Protein AF-A0A382PFR5-F1 (afdb_monomer)

Nearest PDB structures (foldseek):
  8gyr-assembly2_B  TM=7.067E-01  e=2.588E-07  Leptospira interrogans
  7quz-assembly2_DDD  TM=8.078E-01  e=3.949E-05  Paenibacillus illinoisensis
  4uic-assembly1_A  TM=7.412E-01  e=5.632E-05  Geobacillus stearothermophilus
  4uj6-assembly1_A  TM=7.176E-01  e=1.950E-04  Geobacillus stearothermophilus
  9hcj-assembly1_10  TM=6.383E-01  e=6.366E-04  Dictyostelium discoideum

Organism: NCBI:txid408172

InterPro domains:
  IPR008964 Invasin/intimin cell-adhesion fragments [SSF49373] (67-110)

Secondary structure (DSSP, 8-state):
----SSEEEEEEEEETTEEEEEEEEE------EEEE----SEEETT-EEE--EEEE-TTS-B----PEEEES-TTTEEE-TTSEEEE-SSEEEEEEEEETTEEEEEEEEEE-----HHHHHHHHHHSTTHHHHHHT-HHHHHHHHHHHHHHHHHHTS--EEEEEE-SSSSS--GGGEEEEEEE-TTHHHHHHHHHHHHHHHHHHHHHHTTTPPP--S-S---SSSS-------STT----SS---------------

pLDDT: mean 77.04, std 19.53, range [29.92, 95.25]

Structure (mmCIF, N/CA/C/O backbone):
data_AF-A0A382PFR5-F1
#
_entry.id   AF-A0A382PFR5-F1
#
loop_
_atom_site.group_PDB
_atom_site.id
_atom_site.type_symbol
_atom_site.label_atom_id
_atom_site.label_alt_id
_atom_site.label_comp_id
_atom_site.label_asym_id
_atom_site.label_entity_id
_atom_site.label_seq_id
_atom_site.pdbx_PDB_ins_code
_atom_site.Cartn_x
_atom_site.Cartn_y
_atom_site.Cartn_z
_atom_site.occupancy
_atom_site.B_iso_or_equiv
_atom_site.auth_seq_id
_atom_site.auth_comp_id
_atom_site.auth_asym_id
_atom_site.auth_atom_id
_atom_site.pdbx_PDB_model_num
ATOM 1 N N . LEU A 1 1 ? 24.588 26.105 -37.926 1.00 61.72 1 LEU A N 1
ATOM 2 C CA . LEU A 1 1 ? 25.360 24.846 -37.967 1.00 61.72 1 LEU A CA 1
ATOM 3 C C . LEU A 1 1 ? 24.353 23.729 -38.128 1.00 61.72 1 LEU A C 1
ATOM 5 O O . LEU A 1 1 ? 23.514 23.571 -37.253 1.00 61.72 1 LEU A O 1
ATOM 9 N N . GLU A 1 2 ? 24.382 23.038 -39.259 1.00 71.44 2 GLU A N 1
ATOM 10 C CA . GLU A 1 2 ? 23.525 21.883 -39.515 1.00 71.44 2 GLU A CA 1
ATOM 11 C C . GLU A 1 2 ? 24.411 20.638 -39.501 1.00 71.44 2 GLU A C 1
ATOM 13 O O . GLU A 1 2 ? 25.496 20.629 -40.084 1.00 71.44 2 GLU A O 1
ATOM 18 N N . ALA A 1 3 ? 24.004 19.629 -38.740 1.00 66.38 3 ALA A N 1
ATOM 19 C CA . ALA A 1 3 ? 24.770 18.407 -38.560 1.00 66.38 3 ALA A CA 1
ATOM 20 C C . ALA A 1 3 ? 24.421 17.418 -39.679 1.00 66.38 3 ALA A C 1
ATOM 22 O O . ALA A 1 3 ? 23.297 16.931 -39.733 1.00 66.38 3 ALA A O 1
ATOM 23 N N . LEU A 1 4 ? 25.381 17.128 -40.563 1.00 76.81 4 LEU A N 1
ATOM 24 C CA . LEU A 1 4 ? 25.175 16.241 -41.716 1.00 76.81 4 LEU A CA 1
ATOM 25 C C . LEU A 1 4 ? 25.520 14.777 -41.414 1.00 76.81 4 LEU A C 1
ATOM 27 O O . LEU A 1 4 ? 24.862 13.873 -41.920 1.00 76.81 4 LEU A O 1
ATOM 31 N N . MET A 1 5 ? 26.555 14.535 -40.605 1.00 72.00 5 MET A N 1
ATOM 32 C CA . MET A 1 5 ? 27.043 13.195 -40.265 1.00 72.00 5 MET A CA 1
ATOM 33 C C . MET A 1 5 ? 27.626 13.165 -38.847 1.00 72.00 5 MET A C 1
ATOM 35 O O . MET A 1 5 ? 28.157 14.186 -38.395 1.00 72.00 5 MET A O 1
ATOM 39 N N . PRO A 1 6 ? 27.562 12.013 -38.152 1.00 71.81 6 PRO A N 1
ATOM 40 C CA . PRO A 1 6 ? 28.212 11.850 -36.863 1.00 71.81 6 PRO A CA 1
ATOM 41 C C . PRO A 1 6 ? 29.737 11.895 -37.009 1.00 71.81 6 PRO A C 1
ATOM 43 O O . PRO A 1 6 ? 30.308 11.335 -37.945 1.00 71.81 6 PRO A O 1
ATOM 46 N N . GLY A 1 7 ? 30.407 12.572 -36.081 1.00 73.44 7 GLY A N 1
ATOM 47 C CA . GLY A 1 7 ? 31.852 12.754 -36.108 1.00 73.44 7 GLY A CA 1
ATOM 48 C C . GLY A 1 7 ? 32.335 13.894 -35.217 1.00 73.44 7 GLY A C 1
ATOM 49 O O . GLY A 1 7 ? 31.562 14.717 -34.724 1.00 73.44 7 GLY A O 1
ATOM 50 N N . ARG A 1 8 ? 33.651 13.946 -35.002 1.00 80.62 8 ARG A N 1
ATOM 51 C CA . ARG A 1 8 ? 34.309 15.079 -34.344 1.00 80.62 8 ARG A CA 1
ATOM 52 C C . ARG A 1 8 ? 34.692 16.101 -35.399 1.00 80.62 8 ARG A C 1
ATOM 54 O O . ARG A 1 8 ? 35.369 15.763 -36.364 1.00 80.62 8 ARG A O 1
ATOM 61 N N . THR A 1 9 ? 34.295 17.346 -35.194 1.00 85.75 9 THR A N 1
ATOM 62 C CA . THR A 1 9 ? 34.695 18.471 -36.035 1.00 85.75 9 THR A CA 1
ATOM 63 C C . THR A 1 9 ? 35.163 19.635 -35.170 1.00 85.75 9 THR A C 1
ATOM 65 O O . THR A 1 9 ? 34.958 19.656 -33.956 1.00 85.75 9 THR A O 1
ATOM 68 N N . GLN A 1 10 ? 35.848 20.592 -35.778 1.00 87.25 10 GLN A N 1
ATOM 69 C CA . GLN A 1 10 ? 36.306 21.802 -35.110 1.00 87.25 10 GLN A CA 1
ATOM 70 C C . GLN A 1 10 ? 35.634 23.001 -35.765 1.00 87.25 10 GLN A C 1
ATOM 72 O O . GLN A 1 10 ? 35.611 23.118 -36.988 1.00 87.25 10 GLN A O 1
ATOM 77 N N . VAL A 1 11 ? 35.088 23.894 -34.946 1.00 87.69 11 VAL A N 1
ATOM 78 C CA . VAL A 1 11 ? 34.596 25.196 -35.389 1.00 87.69 11 VAL A CA 1
ATOM 79 C C . VAL A 1 11 ? 35.661 26.216 -35.036 1.00 87.69 11 VAL A C 1
ATOM 81 O O . VAL A 1 11 ? 36.035 26.362 -33.873 1.00 87.69 11 VAL A O 1
ATOM 84 N N . ILE A 1 12 ? 36.167 26.894 -36.056 1.00 86.62 12 ILE A N 1
ATOM 85 C CA . ILE A 1 12 ? 37.208 27.905 -35.920 1.00 86.62 12 ILE A CA 1
ATOM 86 C C . ILE A 1 12 ? 36.547 29.264 -36.133 1.00 86.62 12 ILE A C 1
ATOM 88 O O . ILE A 1 12 ? 35.855 29.467 -37.129 1.00 86.62 12 ILE A O 1
ATOM 92 N N . SER A 1 13 ? 36.751 30.190 -35.202 1.00 88.06 13 SER A N 1
ATOM 93 C CA . SER A 1 13 ? 36.359 31.592 -35.353 1.00 88.06 13 SER A CA 1
ATOM 94 C C . SER A 1 13 ? 37.593 32.477 -35.252 1.00 88.06 13 SER A C 1
ATOM 96 O O . SER A 1 13 ? 38.380 32.316 -34.318 1.00 88.06 13 SER A O 1
ATOM 98 N N . GLN A 1 14 ? 37.746 33.420 -36.178 1.00 89.56 14 GLN A N 1
ATOM 99 C CA . GLN A 1 14 ? 38.872 34.349 -36.204 1.00 89.56 14 GLN A CA 1
ATOM 100 C C . GLN A 1 14 ? 38.374 35.797 -36.241 1.00 89.56 14 GLN A C 1
ATOM 102 O O . GLN A 1 14 ? 37.488 36.129 -37.026 1.00 89.56 14 GLN A O 1
ATOM 107 N N . VAL A 1 15 ? 38.962 36.653 -35.402 1.00 88.75 15 VAL A N 1
ATOM 108 C CA . VAL A 1 15 ? 38.759 38.109 -35.409 1.00 88.75 15 VAL A CA 1
ATOM 109 C C . VAL A 1 15 ? 40.128 38.778 -35.285 1.00 88.75 15 VAL A C 1
ATOM 111 O O . VAL A 1 15 ? 40.793 38.651 -34.257 1.00 88.75 15 VAL A O 1
ATOM 114 N N . GLY A 1 16 ? 40.564 39.472 -36.340 1.00 89.62 16 GLY A N 1
ATOM 115 C CA . GLY A 1 16 ? 41.933 39.993 -36.432 1.00 89.62 16 GLY A CA 1
ATOM 116 C C . GLY A 1 16 ? 42.970 38.867 -36.322 1.00 89.62 16 GLY A C 1
ATOM 117 O O . GLY A 1 16 ? 42.859 37.854 -37.017 1.00 89.62 16 GLY A O 1
ATOM 118 N N . ASP A 1 17 ? 43.925 39.023 -35.402 1.00 87.94 17 ASP A N 1
ATOM 119 C CA . ASP A 1 17 ? 44.976 38.031 -35.110 1.00 87.94 17 ASP A CA 1
ATOM 120 C C . ASP A 1 17 ? 44.560 36.972 -34.074 1.00 87.94 17 ASP A C 1
ATOM 122 O O . ASP A 1 17 ? 45.326 36.065 -33.752 1.00 87.94 17 ASP A O 1
ATOM 126 N N . SER A 1 18 ? 43.349 37.068 -33.520 1.00 76.81 18 SER A N 1
ATOM 127 C CA . SER A 1 18 ? 42.864 36.126 -32.511 1.00 76.81 18 SER A CA 1
ATOM 128 C C . SER A 1 18 ? 42.057 35.003 -33.154 1.00 76.81 18 SER A C 1
ATOM 130 O O . SER A 1 18 ? 41.045 35.249 -33.812 1.00 76.81 18 SER A O 1
ATOM 132 N N . VAL A 1 19 ? 42.492 33.761 -32.925 1.00 87.06 19 VAL A N 1
ATOM 133 C CA . VAL A 1 19 ? 41.824 32.533 -33.376 1.00 87.06 19 VAL A CA 1
ATOM 134 C C . VAL A 1 19 ? 41.310 31.769 -32.158 1.00 87.06 19 VAL A C 1
ATOM 136 O O . VAL A 1 19 ? 42.073 31.469 -31.242 1.00 87.06 19 VAL A O 1
ATOM 139 N N . ALA A 1 20 ? 40.026 31.419 -32.160 1.00 82.06 20 ALA A N 1
ATOM 140 C CA . ALA A 1 20 ? 39.423 30.515 -31.188 1.00 82.06 20 ALA A CA 1
ATOM 141 C C . ALA A 1 20 ? 38.955 29.238 -31.893 1.00 82.06 20 ALA A C 1
ATOM 143 O O . ALA A 1 20 ? 38.322 29.292 -32.948 1.00 82.06 20 ALA A O 1
ATOM 144 N N . VAL A 1 21 ? 39.276 28.087 -31.302 1.00 86.31 21 VAL A N 1
ATOM 145 C CA . VAL A 1 21 ? 38.903 26.764 -31.813 1.00 86.31 21 VAL A CA 1
ATOM 146 C C . VAL A 1 21 ? 38.012 26.082 -30.785 1.00 86.31 21 VAL A C 1
ATOM 148 O O . VAL A 1 21 ? 38.425 25.863 -29.648 1.00 86.31 21 VAL A O 1
ATOM 151 N N . ALA A 1 22 ? 36.797 25.726 -31.191 1.00 86.94 22 ALA A N 1
ATOM 152 C CA . ALA A 1 22 ? 35.866 24.940 -30.394 1.00 86.94 22 ALA A CA 1
ATOM 153 C C . ALA A 1 22 ? 35.731 23.538 -30.996 1.00 86.94 22 ALA A C 1
ATOM 155 O O . ALA A 1 22 ? 35.445 23.382 -32.183 1.00 86.94 22 ALA A O 1
ATOM 156 N N . GLN A 1 23 ? 35.926 22.502 -30.182 1.00 83.56 23 GLN A N 1
ATOM 157 C CA . GLN A 1 23 ? 35.654 21.127 -30.601 1.00 83.56 23 GLN A CA 1
ATOM 158 C C . GLN A 1 23 ? 34.150 20.853 -30.516 1.00 83.56 23 GLN A C 1
ATOM 160 O O . GLN A 1 23 ? 33.532 21.091 -29.480 1.00 83.56 23 GLN A O 1
ATOM 165 N N . VAL A 1 24 ? 33.567 20.339 -31.599 1.00 81.50 24 VAL A N 1
ATOM 166 C CA . VAL A 1 24 ? 32.151 19.971 -31.691 1.00 81.50 24 VAL A CA 1
ATOM 167 C C . VAL A 1 24 ? 32.050 18.482 -32.014 1.00 81.50 24 VAL A C 1
ATOM 169 O O . VAL A 1 24 ? 32.560 18.016 -33.032 1.00 81.50 24 VAL A O 1
ATOM 172 N N . LEU A 1 25 ? 31.391 17.725 -31.139 1.00 79.50 25 LEU A N 1
ATOM 173 C CA . LEU A 1 25 ? 31.061 16.318 -31.357 1.00 79.50 25 LEU A CA 1
ATOM 174 C C . LEU A 1 25 ? 29.616 16.219 -31.850 1.00 79.50 25 LEU A C 1
ATOM 176 O O . LEU A 1 25 ? 28.690 16.633 -31.155 1.00 79.50 25 LEU A O 1
ATOM 180 N N . VAL A 1 26 ? 29.432 15.663 -33.044 1.00 77.56 26 VAL A N 1
ATOM 181 C CA . VAL A 1 26 ? 28.120 15.309 -33.584 1.00 77.56 26 VAL A CA 1
ATOM 182 C C . VAL A 1 26 ? 27.912 13.819 -33.327 1.00 77.56 26 VAL A C 1
ATOM 184 O O . VAL A 1 26 ? 28.567 12.995 -33.960 1.00 77.56 26 VAL A O 1
ATOM 187 N N . SER A 1 27 ? 27.043 13.468 -32.381 1.00 67.56 27 SER A N 1
ATOM 188 C CA . SER A 1 27 ? 26.760 12.066 -32.038 1.00 67.56 27 SER A CA 1
ATOM 189 C C . SER A 1 27 ? 25.588 11.504 -32.837 1.00 67.56 27 SER A C 1
ATOM 191 O O . SER A 1 27 ? 24.596 12.194 -33.081 1.00 67.56 27 SER A O 1
ATOM 193 N N . ASP A 1 28 ? 25.684 10.221 -33.187 1.00 69.62 28 ASP A N 1
ATOM 194 C CA . ASP A 1 28 ? 24.555 9.453 -33.708 1.00 69.62 28 ASP A CA 1
ATOM 195 C C . ASP A 1 28 ? 23.539 9.203 -32.577 1.00 69.62 28 ASP A C 1
ATOM 197 O O . ASP A 1 28 ? 23.908 8.823 -31.464 1.00 69.62 28 ASP A O 1
ATOM 201 N N . ARG A 1 29 ? 22.247 9.433 -32.831 1.00 68.56 29 ARG A N 1
ATOM 202 C CA . ARG A 1 29 ? 21.174 9.233 -31.836 1.00 68.56 29 ARG A CA 1
ATOM 203 C C . ARG A 1 29 ? 20.617 7.806 -31.837 1.00 68.56 29 ARG A C 1
ATOM 205 O O . ARG A 1 29 ? 19.530 7.572 -31.311 1.00 68.56 29 ARG A O 1
ATOM 212 N N . THR A 1 30 ? 21.327 6.844 -32.418 1.00 81.31 30 THR A N 1
ATOM 213 C CA . THR A 1 30 ? 20.947 5.433 -32.330 1.00 81.31 30 THR A CA 1
ATOM 214 C C . THR A 1 30 ? 21.250 4.865 -30.939 1.00 81.31 30 THR A C 1
ATOM 216 O O . THR A 1 30 ? 22.275 5.159 -30.324 1.00 81.31 30 THR A O 1
ATOM 219 N N . VAL A 1 31 ? 20.331 4.049 -30.414 1.00 83.94 31 VAL A N 1
ATOM 220 C CA . VAL A 1 31 ? 20.525 3.357 -29.131 1.00 83.94 31 VAL A CA 1
ATOM 221 C C . VAL A 1 31 ? 21.404 2.132 -29.373 1.00 83.94 31 VAL A C 1
ATOM 223 O O . VAL A 1 31 ? 21.056 1.273 -30.182 1.00 83.94 31 VAL A O 1
ATOM 226 N N . ARG A 1 32 ? 22.533 2.037 -28.666 1.00 88.06 32 ARG A N 1
ATOM 227 C CA . ARG A 1 32 ? 23.501 0.936 -28.797 1.00 88.06 32 ARG A CA 1
ATOM 228 C C . ARG A 1 32 ? 23.439 -0.034 -27.626 1.00 88.06 32 ARG A C 1
ATOM 230 O O . ARG A 1 32 ? 23.606 -1.235 -27.822 1.00 88.06 32 ARG 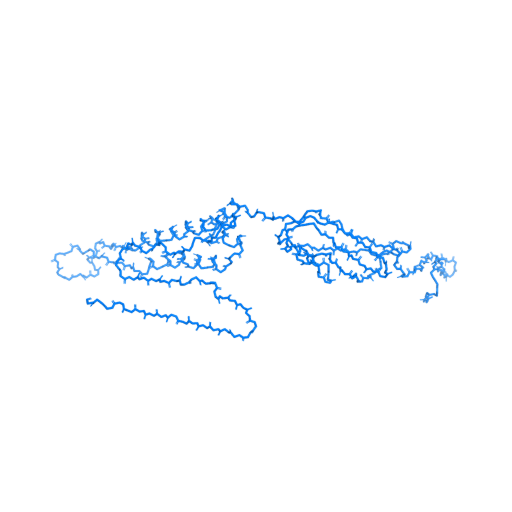A O 1
ATOM 237 N N . SER A 1 33 ? 23.225 0.478 -26.420 1.00 87.94 33 SER A N 1
ATOM 238 C CA . SER A 1 33 ? 23.123 -0.335 -25.212 1.00 87.94 33 SER A CA 1
ATOM 239 C C . SER A 1 33 ? 22.010 0.168 -24.303 1.00 87.94 33 SER A C 1
ATOM 241 O O . SER A 1 33 ? 21.573 1.317 -24.379 1.00 87.94 33 SER A O 1
ATOM 243 N N . MET A 1 34 ? 21.522 -0.734 -23.458 1.00 90.56 34 MET A N 1
ATOM 244 C CA . MET A 1 34 ? 20.449 -0.475 -22.515 1.00 90.56 34 MET A CA 1
ATOM 245 C C . MET A 1 34 ? 20.858 -1.023 -21.155 1.00 90.56 34 MET A C 1
ATOM 247 O O . MET A 1 34 ? 21.294 -2.167 -21.041 1.00 90.56 34 MET A O 1
ATOM 251 N N . LEU A 1 35 ? 20.712 -0.194 -20.133 1.00 90.75 35 LEU A N 1
ATOM 252 C CA . LEU A 1 35 ? 20.962 -0.532 -18.742 1.00 90.75 35 LEU A CA 1
ATOM 253 C C . LEU A 1 35 ? 19.667 -0.362 -17.958 1.00 90.75 35 LEU A C 1
ATOM 255 O O . LEU A 1 35 ? 18.842 0.494 -18.275 1.00 90.75 35 LEU A O 1
ATOM 259 N N . MET A 1 36 ? 19.498 -1.163 -16.915 1.00 91.44 36 MET A N 1
ATOM 260 C CA . MET A 1 36 ? 18.385 -1.040 -15.982 1.00 91.44 36 MET A CA 1
ATOM 261 C C . MET A 1 36 ? 18.915 -0.630 -14.611 1.00 91.44 36 MET A C 1
ATOM 263 O O . MET A 1 36 ? 20.020 -1.011 -14.227 1.00 91.44 36 MET A O 1
ATOM 267 N N . SER A 1 37 ? 18.140 0.174 -13.887 1.00 89.75 37 SER A N 1
ATOM 268 C CA . SER A 1 37 ? 18.447 0.573 -12.516 1.00 89.75 37 SER A CA 1
ATOM 269 C C . SER A 1 37 ? 18.628 -0.646 -11.615 1.00 89.75 37 SER A C 1
ATOM 271 O O . SER A 1 37 ? 17.955 -1.657 -11.809 1.00 89.75 37 SER A O 1
ATOM 273 N N . ALA A 1 38 ? 19.481 -0.529 -10.595 1.00 87.31 38 ALA A N 1
ATOM 274 C CA . ALA A 1 38 ? 19.614 -1.562 -9.575 1.00 87.31 38 ALA A CA 1
ATOM 275 C C . ALA A 1 38 ? 18.263 -1.789 -8.877 1.00 87.31 38 ALA A C 1
ATOM 277 O O . ALA A 1 38 ? 17.666 -0.853 -8.342 1.00 87.31 38 ALA A O 1
ATOM 278 N N . LEU A 1 39 ? 17.786 -3.029 -8.917 1.00 91.19 39 LEU A N 1
ATOM 279 C CA . LEU A 1 39 ? 16.526 -3.475 -8.331 1.00 91.19 39 LEU A CA 1
ATOM 280 C C . LEU A 1 39 ? 16.835 -4.549 -7.280 1.00 91.19 39 LEU A C 1
ATOM 282 O O . LEU A 1 39 ? 17.821 -5.272 -7.431 1.00 91.19 39 LEU A O 1
ATOM 286 N N . PRO A 1 40 ? 16.032 -4.669 -6.211 1.00 90.38 40 PRO A N 1
ATOM 287 C CA . PRO A 1 40 ? 16.192 -5.757 -5.259 1.00 90.38 40 PRO A CA 1
ATOM 288 C C . PRO A 1 40 ? 15.815 -7.095 -5.906 1.00 90.38 40 PRO A C 1
ATOM 290 O O . PRO A 1 40 ? 14.895 -7.169 -6.718 1.00 90.38 40 PRO A O 1
ATOM 293 N N . ASP A 1 41 ? 16.474 -8.175 -5.497 1.00 91.56 41 ASP A N 1
ATOM 294 C CA . ASP A 1 41 ? 16.144 -9.521 -5.987 1.00 91.56 41 ASP A CA 1
ATOM 295 C C . ASP A 1 41 ? 14.865 -10.075 -5.353 1.00 91.56 41 ASP A C 1
ATOM 297 O O . ASP A 1 41 ? 14.200 -10.946 -5.913 1.00 91.56 41 ASP A O 1
ATOM 301 N N . THR A 1 42 ? 14.505 -9.573 -4.169 1.00 88.81 42 THR A N 1
ATOM 302 C CA . THR A 1 42 ? 13.359 -10.049 -3.395 1.00 88.81 42 THR A CA 1
ATOM 303 C C . THR A 1 42 ? 12.345 -8.943 -3.176 1.00 88.81 42 THR A C 1
ATOM 305 O O . THR A 1 42 ? 12.701 -7.871 -2.686 1.00 88.81 42 THR A O 1
ATOM 308 N N . LEU A 1 43 ? 11.081 -9.247 -3.453 1.00 89.38 43 LEU A N 1
ATOM 309 C CA . LEU A 1 43 ? 9.943 -8.373 -3.178 1.00 89.38 43 LEU A CA 1
ATOM 310 C C . LEU A 1 43 ? 8.934 -9.087 -2.293 1.00 89.38 43 LEU A C 1
ATOM 312 O O . LEU A 1 43 ? 8.895 -10.318 -2.237 1.00 89.38 43 LEU A O 1
ATOM 316 N N . ARG A 1 44 ? 8.105 -8.323 -1.592 1.00 88.19 44 ARG A N 1
ATOM 317 C CA . ARG A 1 44 ? 6.955 -8.848 -0.864 1.00 88.19 44 ARG A CA 1
ATOM 318 C C . ARG A 1 44 ? 5.685 -8.518 -1.622 1.00 88.19 44 ARG A C 1
ATOM 320 O O . ARG A 1 44 ? 5.582 -7.479 -2.259 1.00 88.19 44 ARG A O 1
ATOM 327 N N . VAL A 1 45 ? 4.701 -9.407 -1.536 1.00 85.88 45 VAL A N 1
ATOM 328 C CA . VAL A 1 45 ? 3.360 -9.123 -2.067 1.00 85.88 45 VAL A CA 1
ATOM 329 C C . VAL A 1 45 ? 2.832 -7.812 -1.469 1.00 85.88 45 VAL A C 1
ATOM 331 O O . VAL A 1 45 ? 2.810 -7.660 -0.245 1.00 85.88 45 VAL A O 1
ATOM 334 N N . GLY A 1 46 ? 2.399 -6.901 -2.338 1.00 80.94 46 GLY A N 1
ATOM 335 C CA . GLY A 1 46 ? 1.957 -5.546 -2.017 1.00 80.94 46 GLY A CA 1
ATOM 336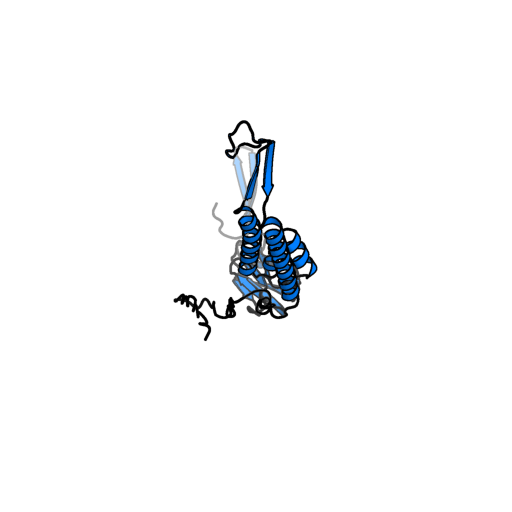 C C . GLY A 1 46 ? 3.045 -4.473 -2.107 1.00 80.94 46 GLY A C 1
ATOM 337 O O . GLY A 1 46 ? 2.718 -3.301 -1.954 1.00 80.94 46 GLY A O 1
ATOM 338 N N . ASP A 1 47 ? 4.310 -4.836 -2.345 1.00 85.50 47 ASP A N 1
ATOM 339 C CA . ASP A 1 47 ? 5.361 -3.849 -2.599 1.00 85.50 47 ASP A CA 1
ATOM 340 C C . ASP A 1 47 ? 5.165 -3.204 -3.982 1.00 85.50 47 ASP A C 1
ATOM 342 O O . ASP A 1 47 ? 4.892 -3.890 -4.975 1.00 85.50 47 ASP A O 1
ATOM 346 N N . GLU A 1 48 ? 5.376 -1.888 -4.041 1.00 88.50 48 GLU A N 1
ATOM 347 C CA . GLU A 1 48 ? 5.431 -1.106 -5.276 1.00 88.50 48 GLU A CA 1
ATOM 348 C C . GLU A 1 48 ? 6.820 -0.483 -5.442 1.00 88.50 48 GLU A C 1
ATOM 350 O O . GLU A 1 48 ? 7.326 0.188 -4.538 1.00 88.50 48 GLU A O 1
ATOM 355 N N . ILE A 1 49 ? 7.447 -0.697 -6.600 1.00 92.44 49 ILE A N 1
ATOM 356 C CA . ILE A 1 49 ? 8.762 -0.133 -6.929 1.00 92.44 49 ILE A CA 1
ATOM 357 C C . ILE A 1 49 ? 8.784 0.404 -8.360 1.00 92.44 49 ILE A C 1
ATOM 359 O O . ILE A 1 49 ? 8.121 -0.126 -9.244 1.00 92.44 49 ILE A O 1
ATOM 363 N N . ALA A 1 50 ? 9.606 1.417 -8.625 1.00 92.12 50 ALA A N 1
ATOM 364 C CA . ALA A 1 50 ? 9.795 1.942 -9.974 1.00 92.12 50 ALA A CA 1
ATOM 365 C C . ALA A 1 50 ? 11.113 1.438 -10.572 1.00 92.12 50 ALA A C 1
ATOM 367 O O . ALA A 1 50 ? 12.188 1.723 -10.039 1.00 92.12 50 ALA A O 1
ATOM 368 N N . ALA A 1 51 ? 11.041 0.746 -11.706 1.00 92.38 51 ALA A N 1
ATOM 369 C CA . ALA A 1 51 ? 12.208 0.429 -12.515 1.00 92.38 51 ALA A CA 1
ATOM 370 C C . ALA A 1 51 ? 12.472 1.535 -13.536 1.00 92.38 51 ALA A C 1
ATOM 372 O O . ALA A 1 51 ? 11.557 2.088 -14.148 1.00 92.38 51 ALA A O 1
ATOM 373 N N . ARG A 1 52 ? 13.752 1.856 -13.732 1.00 91.56 52 ARG A N 1
ATOM 374 C CA . ARG A 1 52 ? 14.202 2.837 -14.720 1.00 91.56 52 ARG A CA 1
ATOM 375 C C . ARG A 1 52 ? 15.195 2.196 -15.667 1.00 91.56 52 ARG A C 1
ATOM 377 O O . ARG A 1 52 ? 15.972 1.331 -15.273 1.00 91.56 52 ARG A O 1
ATOM 384 N N . THR A 1 53 ? 15.189 2.653 -16.909 1.00 91.69 53 THR A N 1
ATOM 385 C CA . THR A 1 53 ? 16.123 2.200 -17.937 1.00 91.69 53 THR A CA 1
ATOM 386 C C . THR A 1 53 ? 16.886 3.393 -18.482 1.00 91.69 53 THR A C 1
ATOM 388 O O . THR A 1 53 ? 16.294 4.452 -18.673 1.00 91.69 53 THR A O 1
ATOM 391 N N . ILE A 1 54 ? 18.178 3.213 -18.730 1.00 89.94 54 ILE A N 1
ATOM 392 C CA . ILE A 1 54 ? 19.053 4.205 -19.355 1.00 89.94 54 ILE A CA 1
ATOM 393 C C . ILE A 1 54 ? 19.514 3.617 -20.682 1.00 89.94 54 ILE A C 1
ATOM 395 O O . ILE A 1 54 ? 19.968 2.471 -20.732 1.00 89.94 54 ILE A O 1
ATOM 399 N N . THR A 1 55 ? 19.380 4.383 -21.755 1.00 90.69 55 THR A N 1
ATOM 400 C CA . THR A 1 55 ? 19.715 3.958 -23.115 1.00 90.69 55 THR A CA 1
ATOM 401 C C . THR A 1 55 ? 20.864 4.801 -23.627 1.00 90.69 55 THR A C 1
ATOM 403 O O . THR A 1 55 ? 20.767 6.019 -23.669 1.00 90.69 55 THR A O 1
ATOM 406 N N . LEU A 1 56 ? 21.970 4.161 -23.999 1.00 89.12 56 LEU A N 1
ATOM 407 C CA . LEU A 1 56 ? 23.208 4.855 -24.344 1.00 89.12 56 LEU A CA 1
ATOM 408 C C . LEU A 1 56 ? 23.482 4.770 -25.849 1.00 89.12 56 LEU A C 1
ATOM 410 O O . LEU A 1 56 ? 23.299 3.718 -26.475 1.00 89.12 56 LEU A O 1
ATOM 414 N N . SER A 1 57 ? 23.943 5.883 -26.418 1.00 85.44 57 SER A N 1
ATOM 415 C CA . SER A 1 57 ? 24.506 5.959 -27.772 1.00 85.44 57 SER A CA 1
ATOM 416 C C . SER A 1 57 ? 25.920 5.356 -27.822 1.00 85.44 57 SER A C 1
ATOM 418 O O . SER A 1 57 ? 26.511 5.014 -26.796 1.00 85.44 57 SER A O 1
ATOM 420 N N . HIS A 1 58 ? 26.485 5.247 -29.027 1.00 81.56 58 HIS A N 1
ATOM 421 C CA . HIS A 1 58 ? 27.884 4.895 -29.273 1.00 81.56 58 HIS A CA 1
ATOM 422 C C . HIS A 1 58 ? 28.868 5.708 -28.414 1.00 81.56 58 HIS A C 1
ATOM 424 O O . HIS A 1 58 ? 29.836 5.156 -27.897 1.00 81.56 58 HIS A O 1
ATOM 430 N N . ASP A 1 59 ? 28.588 6.996 -28.206 1.00 80.19 59 ASP A N 1
ATOM 431 C CA . ASP A 1 59 ? 29.465 7.895 -27.447 1.00 80.19 59 ASP A CA 1
ATOM 432 C C . ASP A 1 59 ? 29.159 7.906 -25.937 1.00 80.19 59 ASP A C 1
ATOM 434 O O . ASP A 1 59 ? 29.668 8.748 -25.200 1.00 80.19 59 ASP A O 1
ATOM 438 N N . GLY A 1 60 ? 28.304 6.989 -25.465 1.00 81.00 60 GLY A N 1
ATOM 439 C CA . GLY A 1 60 ? 27.917 6.883 -24.056 1.00 81.00 60 GLY A CA 1
ATOM 440 C C . GLY A 1 60 ? 26.958 7.978 -23.580 1.00 81.00 60 GLY A C 1
ATOM 441 O O . GLY A 1 60 ? 26.750 8.125 -22.379 1.00 81.00 60 GLY A O 1
ATOM 442 N N . LEU A 1 61 ? 26.376 8.748 -24.503 1.00 84.31 61 LEU A N 1
ATOM 443 C CA . LEU A 1 61 ? 25.365 9.758 -24.191 1.00 84.31 61 LEU A CA 1
ATOM 444 C C . LEU A 1 61 ? 23.995 9.111 -23.981 1.00 84.31 61 LEU A C 1
ATOM 446 O O . LEU A 1 61 ? 23.632 8.191 -24.716 1.00 84.31 61 LEU A O 1
ATOM 450 N N . ASP A 1 62 ? 23.233 9.629 -23.017 1.00 85.31 62 ASP A N 1
ATOM 451 C CA . ASP A 1 62 ? 21.852 9.208 -22.779 1.00 85.31 62 ASP A CA 1
ATOM 452 C C . ASP A 1 62 ? 20.955 9.629 -23.951 1.00 85.31 62 ASP A C 1
ATOM 454 O O . ASP A 1 62 ? 20.915 10.795 -24.359 1.00 85.31 62 ASP A O 1
ATOM 458 N N . VAL A 1 63 ? 20.249 8.655 -24.510 1.00 87.69 63 VAL A N 1
ATOM 459 C CA . VAL A 1 63 ? 19.296 8.826 -25.600 1.00 87.69 63 VAL A CA 1
ATOM 460 C C . VAL A 1 63 ? 17.916 8.539 -25.024 1.00 87.69 63 VAL A C 1
ATOM 462 O O . VAL A 1 63 ? 17.632 7.379 -24.735 1.00 87.69 63 VAL A O 1
ATOM 465 N N . PRO A 1 64 ? 17.029 9.537 -24.873 1.00 85.31 64 PRO A N 1
ATOM 466 C CA . PRO A 1 64 ? 15.715 9.312 -24.290 1.00 85.31 64 PRO A CA 1
ATOM 467 C C . PRO A 1 64 ? 14.896 8.370 -25.176 1.00 85.31 64 PRO A C 1
ATOM 469 O O . PRO A 1 64 ? 14.631 8.663 -26.343 1.00 85.31 64 PRO A O 1
ATOM 472 N N . ALA A 1 65 ? 14.479 7.245 -24.605 1.00 86.25 65 ALA A N 1
ATOM 473 C CA . ALA A 1 65 ? 13.637 6.258 -25.262 1.00 86.25 65 ALA A CA 1
ATOM 474 C C . ALA A 1 65 ? 12.600 5.706 -24.279 1.00 86.25 65 ALA A C 1
ATOM 476 O O . ALA A 1 65 ? 12.849 5.617 -23.077 1.00 86.25 65 ALA A O 1
ATOM 477 N N . VAL A 1 66 ? 11.427 5.333 -24.795 1.00 89.06 66 VAL A N 1
ATOM 478 C CA . VAL A 1 66 ? 10.359 4.733 -23.987 1.00 89.06 66 VAL A CA 1
ATOM 479 C C . VAL A 1 66 ? 10.461 3.209 -24.099 1.00 89.06 66 VAL A C 1
ATOM 481 O O . VAL A 1 66 ? 10.236 2.678 -25.189 1.00 89.06 66 VAL A O 1
ATOM 484 N N . PRO A 1 67 ? 10.810 2.492 -23.017 1.00 91.81 67 PRO A N 1
ATOM 485 C CA . PRO A 1 67 ? 10.863 1.037 -23.032 1.00 91.81 67 PRO A CA 1
ATOM 486 C C . PRO A 1 67 ? 9.471 0.413 -23.098 1.00 91.81 67 PRO A C 1
ATOM 488 O O . PRO A 1 67 ? 8.536 0.844 -22.422 1.00 91.81 67 PRO A O 1
ATOM 491 N N . LEU A 1 68 ? 9.360 -0.673 -23.859 1.00 94.19 68 LEU A N 1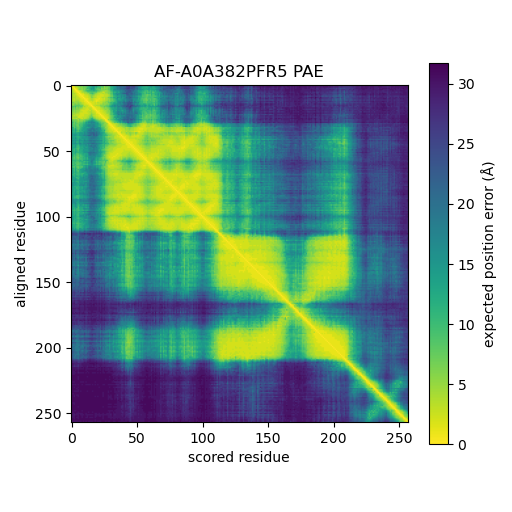
ATOM 492 C CA . LEU A 1 68 ? 8.224 -1.578 -23.783 1.00 94.19 68 LEU A CA 1
ATOM 493 C C . LEU A 1 68 ? 8.475 -2.601 -22.672 1.00 94.19 68 LEU A C 1
ATOM 495 O O . LEU A 1 68 ? 9.422 -3.388 -22.749 1.00 94.19 68 LEU A O 1
ATOM 499 N N . TRP A 1 69 ? 7.627 -2.582 -21.647 1.00 94.25 69 TRP A N 1
ATOM 500 C CA . TRP A 1 69 ? 7.712 -3.491 -20.508 1.00 94.25 69 TRP A CA 1
ATOM 501 C C . TRP A 1 69 ? 6.856 -4.738 -20.708 1.00 94.25 69 TRP A C 1
ATOM 503 O O . TRP A 1 69 ? 5.738 -4.677 -21.215 1.00 94.25 69 TRP A O 1
ATOM 513 N N . SER A 1 70 ? 7.370 -5.870 -20.242 1.00 93.88 70 SER A N 1
ATOM 514 C CA . SER A 1 70 ? 6.648 -7.137 -20.174 1.00 93.88 70 SER A CA 1
ATOM 515 C C . SER A 1 70 ? 7.016 -7.890 -18.897 1.00 93.88 70 SER A C 1
ATOM 517 O O . SER A 1 70 ? 8.127 -7.753 -18.380 1.00 93.88 70 SER A O 1
ATOM 519 N N . SER A 1 71 ? 6.074 -8.679 -18.382 1.00 94.88 71 SER A N 1
ATOM 520 C CA . SER A 1 71 ? 6.280 -9.601 -17.262 1.00 94.88 71 SER A CA 1
ATOM 521 C C . SER A 1 71 ? 5.989 -11.017 -17.734 1.00 94.88 71 SER A C 1
ATOM 523 O O . SER A 1 71 ? 5.053 -11.233 -18.503 1.00 94.88 71 SER A O 1
ATOM 525 N N . THR A 1 72 ? 6.785 -11.975 -17.263 1.00 95.25 72 THR A N 1
ATOM 526 C CA . THR A 1 72 ? 6.591 -13.399 -17.580 1.00 95.25 72 THR A CA 1
ATOM 527 C C . THR A 1 72 ? 5.309 -13.936 -16.938 1.00 95.25 72 THR A C 1
ATOM 529 O O . THR A 1 72 ? 4.635 -14.777 -17.522 1.00 95.25 72 THR A O 1
ATOM 532 N N . ASP A 1 73 ? 4.948 -13.417 -15.759 1.00 92.81 73 ASP A N 1
ATOM 533 C CA . ASP A 1 73 ? 3.726 -13.782 -15.042 1.00 92.81 73 ASP A CA 1
ATOM 534 C C . ASP A 1 73 ? 3.109 -12.556 -14.349 1.00 92.81 73 ASP A C 1
ATOM 536 O O . ASP A 1 73 ? 3.624 -12.051 -13.347 1.00 92.81 73 ASP A O 1
ATOM 540 N N . SER A 1 74 ? 1.978 -12.096 -14.893 1.00 90.06 74 SER A N 1
ATOM 541 C CA . SER A 1 74 ? 1.215 -10.940 -14.396 1.00 90.06 74 SER A CA 1
ATOM 542 C C . SER A 1 74 ? 0.325 -11.233 -13.178 1.00 90.06 74 SER A C 1
ATOM 544 O O . SER A 1 74 ? -0.248 -10.304 -12.599 1.00 90.06 74 SER A O 1
ATOM 546 N N . LEU A 1 75 ? 0.188 -12.503 -12.783 1.00 88.19 75 LEU A N 1
ATOM 547 C CA . LEU A 1 75 ? -0.464 -12.896 -11.531 1.00 88.19 75 LEU A CA 1
ATOM 548 C C . LEU A 1 75 ? 0.503 -12.790 -10.346 1.00 88.19 75 LEU A C 1
ATOM 550 O O . LEU A 1 75 ? 0.064 -12.555 -9.224 1.00 88.19 75 LEU A O 1
ATOM 554 N N . ILE A 1 76 ? 1.809 -12.917 -10.599 1.00 89.62 76 ILE A N 1
ATOM 555 C CA . ILE A 1 76 ? 2.866 -12.761 -9.592 1.00 89.62 76 ILE A CA 1
ATOM 556 C C . ILE A 1 76 ? 3.321 -11.301 -9.516 1.00 89.62 76 ILE A C 1
ATOM 558 O O . ILE A 1 76 ? 3.419 -10.743 -8.424 1.00 89.62 76 ILE A O 1
ATOM 562 N N . LEU A 1 77 ? 3.585 -10.657 -10.656 1.00 91.88 77 LEU A N 1
ATOM 563 C CA . LEU A 1 77 ? 4.150 -9.308 -10.684 1.00 91.88 77 LEU A CA 1
ATOM 564 C C . LEU A 1 77 ? 3.710 -8.550 -11.935 1.00 91.88 77 LEU A C 1
ATOM 566 O O . LEU A 1 77 ? 3.905 -9.003 -13.068 1.00 91.88 77 LEU A O 1
ATOM 570 N N . ARG A 1 78 ? 3.121 -7.375 -11.727 1.00 91.94 78 ARG A N 1
ATOM 571 C CA . ARG A 1 78 ? 2.624 -6.498 -12.788 1.00 91.94 78 ARG A CA 1
ATOM 572 C C . ARG A 1 78 ? 3.593 -5.359 -13.008 1.00 91.94 78 ARG A C 1
ATOM 574 O O . ARG A 1 78 ? 4.190 -4.862 -12.065 1.00 91.94 78 ARG A O 1
ATOM 581 N N . VAL A 1 79 ? 3.729 -4.943 -14.259 1.00 94.88 79 VAL A N 1
ATOM 582 C CA . VAL A 1 79 ? 4.529 -3.781 -14.636 1.00 94.88 79 VAL A CA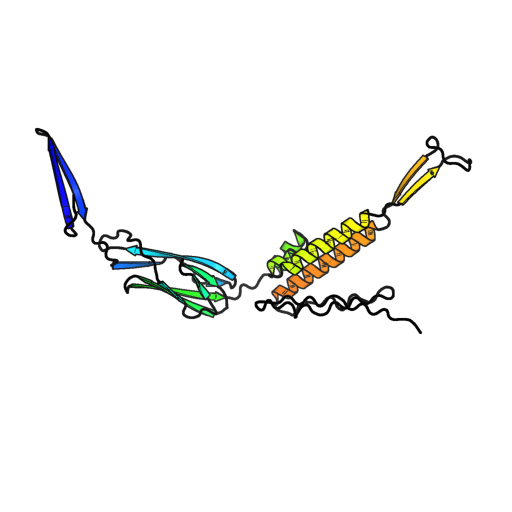 1
ATOM 583 C C . VAL A 1 79 ? 3.687 -2.872 -15.519 1.00 94.88 79 VAL A C 1
ATOM 585 O O . VAL A 1 79 ? 3.066 -3.319 -16.484 1.00 94.88 79 VAL A O 1
ATOM 588 N N . ALA A 1 80 ? 3.620 -1.601 -15.149 1.00 93.25 80 ALA A N 1
ATOM 589 C CA . ALA A 1 80 ? 2.942 -0.559 -15.895 1.00 93.25 80 ALA A CA 1
ATOM 590 C C . ALA A 1 80 ? 3.871 0.031 -16.977 1.00 93.25 80 ALA A C 1
ATOM 592 O O . ALA A 1 80 ? 5.095 -0.058 -16.861 1.00 93.25 80 ALA A O 1
ATOM 593 N N . PRO A 1 81 ? 3.327 0.695 -18.016 1.00 90.00 81 PRO A N 1
ATOM 594 C CA . PRO A 1 81 ? 4.133 1.270 -19.100 1.00 90.00 81 PRO A CA 1
ATOM 595 C C . PRO A 1 81 ? 5.163 2.313 -18.645 1.00 90.00 81 PRO A C 1
ATOM 597 O O . PRO A 1 81 ? 6.172 2.520 -19.309 1.00 90.00 81 PRO A O 1
ATOM 600 N N . ASN A 1 82 ? 4.925 2.963 -17.504 1.00 89.31 82 ASN A N 1
ATOM 601 C CA . ASN A 1 82 ? 5.842 3.928 -16.896 1.00 89.31 82 ASN A CA 1
ATOM 602 C C . ASN A 1 82 ? 6.982 3.274 -16.088 1.00 89.31 82 ASN A C 1
ATOM 604 O O . ASN A 1 82 ? 7.771 3.995 -15.483 1.00 89.31 82 ASN A O 1
ATOM 608 N N . GLY A 1 83 ? 7.056 1.939 -16.044 1.00 88.56 83 GLY A N 1
ATOM 609 C CA . GLY A 1 83 ? 8.039 1.196 -15.256 1.00 88.56 83 GLY A CA 1
ATOM 610 C C . GLY A 1 83 ? 7.666 1.009 -13.783 1.00 88.56 83 GLY A C 1
ATOM 611 O O . GLY A 1 83 ? 8.504 0.537 -13.018 1.00 88.56 83 GLY A O 1
ATOM 612 N N . ASN A 1 84 ? 6.439 1.353 -13.361 1.00 92.88 84 ASN A N 1
ATOM 613 C CA . ASN A 1 84 ? 5.970 1.022 -12.013 1.00 92.88 84 ASN A CA 1
ATOM 614 C C . ASN A 1 84 ? 5.640 -0.469 -11.919 1.00 92.88 84 ASN A C 1
ATOM 616 O O . ASN A 1 84 ? 4.913 -0.998 -12.760 1.00 92.88 84 ASN A O 1
ATOM 620 N N . ILE A 1 85 ? 6.169 -1.135 -10.905 1.00 94.12 85 ILE A N 1
ATOM 621 C CA . ILE A 1 85 ? 6.054 -2.571 -10.684 1.00 94.12 85 ILE A CA 1
ATOM 622 C C . ILE A 1 85 ? 5.270 -2.803 -9.400 1.00 94.12 85 ILE A C 1
ATOM 624 O O . ILE A 1 85 ? 5.604 -2.230 -8.368 1.00 94.12 85 ILE A O 1
ATOM 628 N N . GLU A 1 86 ? 4.282 -3.688 -9.464 1.00 90.69 86 GLU A N 1
ATOM 629 C CA . GLU A 1 86 ? 3.448 -4.095 -8.336 1.00 90.69 86 GLU A CA 1
ATOM 630 C C . GLU A 1 86 ? 3.572 -5.610 -8.127 1.00 90.69 86 GLU A C 1
ATOM 632 O O . GLU A 1 86 ? 3.326 -6.408 -9.041 1.00 90.69 86 GLU A O 1
ATOM 637 N N . ALA A 1 87 ? 3.959 -6.019 -6.921 1.00 90.44 87 ALA A N 1
ATOM 638 C CA . ALA A 1 87 ? 4.026 -7.424 -6.536 1.00 90.44 87 ALA A CA 1
ATOM 639 C C . ALA A 1 87 ? 2.636 -7.936 -6.115 1.00 90.44 87 ALA A C 1
ATOM 641 O O . ALA A 1 87 ? 2.140 -7.605 -5.040 1.00 90.44 87 ALA A O 1
ATOM 642 N N . VAL A 1 88 ? 2.012 -8.780 -6.938 1.00 86.19 88 VAL A N 1
ATOM 643 C CA . VAL A 1 88 ? 0.614 -9.224 -6.766 1.00 86.19 88 VAL A CA 1
ATOM 644 C C . VAL A 1 88 ? 0.506 -10.602 -6.109 1.00 86.19 88 VAL A C 1
ATOM 646 O O . VAL A 1 88 ? -0.410 -10.850 -5.325 1.00 86.19 88 VAL A O 1
ATOM 649 N N . GLY A 1 89 ? 1.442 -11.504 -6.394 1.00 81.00 89 GLY A N 1
ATOM 650 C CA . GLY A 1 89 ? 1.388 -12.901 -5.970 1.00 81.00 89 GLY A CA 1
ATOM 651 C C . GLY A 1 89 ? 2.766 -13.448 -5.632 1.00 81.00 89 GLY A C 1
ATOM 652 O O . GLY A 1 89 ? 3.785 -12.893 -6.023 1.00 81.00 89 GLY A O 1
ATOM 653 N N . THR A 1 90 ? 2.812 -14.537 -4.870 1.00 86.44 90 THR A N 1
ATOM 654 C CA . THR A 1 90 ? 4.079 -15.175 -4.496 1.00 86.44 90 THR A CA 1
ATOM 655 C C . THR A 1 90 ? 4.627 -16.030 -5.629 1.00 86.44 90 THR A C 1
ATOM 657 O O . THR A 1 90 ? 3.872 -16.774 -6.250 1.00 86.44 90 THR A O 1
ATOM 660 N N . GLY A 1 91 ? 5.940 -16.012 -5.827 1.00 88.88 91 GLY A N 1
ATOM 661 C CA . GLY A 1 91 ? 6.631 -16.845 -6.801 1.00 88.88 91 GLY A CA 1
ATOM 662 C C . GLY A 1 91 ? 7.800 -16.113 -7.442 1.00 88.88 91 GLY A C 1
ATOM 663 O O . GLY A 1 91 ? 8.106 -14.968 -7.119 1.00 88.88 91 GLY A O 1
ATOM 664 N N . THR A 1 92 ? 8.485 -16.790 -8.352 1.00 94.00 92 THR A N 1
ATOM 665 C CA . THR A 1 92 ? 9.609 -16.212 -9.088 1.00 94.00 92 THR A CA 1
ATOM 666 C C . THR A 1 92 ? 9.151 -15.818 -10.482 1.00 94.00 92 THR A C 1
ATOM 668 O O . THR A 1 92 ? 8.558 -16.624 -11.191 1.00 94.00 92 THR A O 1
ATOM 671 N N . THR A 1 93 ? 9.427 -14.582 -10.882 1.00 95.00 93 THR A N 1
ATOM 672 C CA . THR A 1 93 ? 9.044 -14.056 -12.197 1.00 95.00 93 THR A CA 1
ATOM 673 C C . THR A 1 93 ? 10.110 -13.102 -12.716 1.00 95.00 9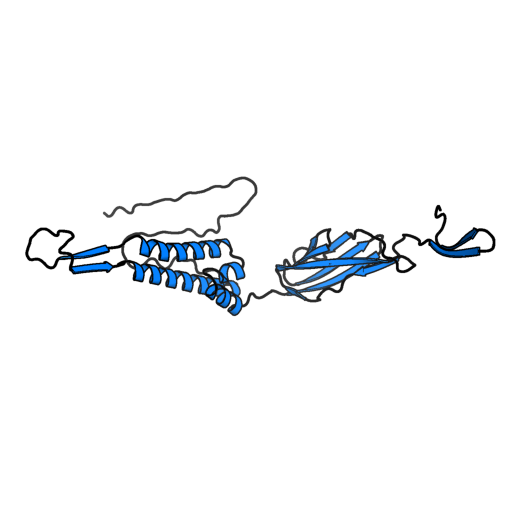3 THR A C 1
ATOM 675 O O . THR A 1 93 ? 10.999 -12.673 -11.981 1.00 95.00 93 THR A O 1
ATOM 678 N N . ARG A 1 94 ? 10.062 -12.799 -14.009 1.00 94.94 94 ARG A N 1
ATOM 679 C CA . ARG A 1 94 ? 11.028 -11.935 -14.686 1.00 94.94 94 ARG A CA 1
ATOM 680 C C . ARG A 1 94 ? 10.301 -10.829 -15.421 1.00 94.94 94 ARG A C 1
ATOM 682 O O . ARG A 1 94 ? 9.342 -11.103 -16.148 1.00 94.94 94 ARG A O 1
ATOM 689 N N . ILE A 1 95 ? 10.817 -9.613 -15.276 1.00 95.12 95 ILE A N 1
ATOM 690 C CA . ILE A 1 95 ? 10.431 -8.482 -16.116 1.00 95.12 95 ILE A CA 1
ATOM 691 C C . ILE A 1 95 ? 11.463 -8.278 -17.213 1.00 95.12 95 ILE A C 1
ATOM 693 O O . ILE A 1 95 ? 12.655 -8.521 -17.006 1.00 95.12 95 ILE A O 1
ATOM 697 N N . THR A 1 96 ? 10.998 -7.812 -18.365 1.00 94.62 96 THR A N 1
ATOM 698 C CA . THR A 1 96 ? 11.850 -7.449 -19.496 1.00 94.62 96 THR A CA 1
ATOM 699 C C . THR A 1 96 ? 11.414 -6.100 -20.046 1.00 94.62 96 THR A C 1
ATOM 701 O O . THR A 1 96 ? 10.241 -5.908 -20.373 1.00 94.62 96 THR A O 1
ATOM 704 N N . ALA A 1 97 ? 12.363 -5.176 -20.140 1.00 94.62 97 ALA A N 1
ATOM 705 C CA . ALA A 1 97 ? 12.226 -3.896 -20.814 1.00 94.62 97 ALA A CA 1
ATOM 706 C C . ALA A 1 97 ? 12.907 -3.973 -22.178 1.00 94.62 97 ALA A C 1
ATOM 708 O O . ALA A 1 97 ? 14.030 -4.468 -22.267 1.00 94.62 97 ALA A O 1
ATOM 709 N N . THR A 1 98 ? 12.253 -3.466 -23.221 1.00 93.50 98 THR A N 1
ATOM 710 C CA . THR A 1 98 ? 12.753 -3.566 -24.599 1.00 93.50 98 THR A CA 1
ATOM 711 C C . THR A 1 98 ? 12.712 -2.211 -25.297 1.00 93.50 98 THR A C 1
ATOM 713 O O . THR A 1 98 ? 11.678 -1.546 -25.275 1.00 93.50 98 THR A O 1
ATOM 716 N N . VAL A 1 99 ? 13.808 -1.806 -25.942 1.00 92.25 99 VAL A N 1
ATOM 717 C CA . VAL A 1 99 ? 13.920 -0.571 -26.739 1.00 92.25 99 VAL A CA 1
ATOM 718 C C . VAL A 1 99 ? 14.663 -0.880 -28.034 1.00 92.25 99 VAL A C 1
ATOM 720 O O . VAL A 1 99 ? 15.803 -1.328 -27.987 1.00 92.25 99 VAL A O 1
ATOM 723 N N . ASN A 1 100 ? 14.052 -0.617 -29.195 1.00 86.31 100 ASN A N 1
ATOM 724 C CA . ASN A 1 100 ? 14.692 -0.762 -30.516 1.00 86.31 100 ASN A CA 1
ATOM 725 C C . ASN A 1 100 ? 15.430 -2.108 -30.719 1.00 86.31 100 ASN A C 1
ATOM 727 O O . ASN A 1 100 ? 16.500 -2.154 -31.320 1.00 86.31 100 ASN A O 1
ATOM 731 N N . GLY A 1 101 ? 14.874 -3.204 -30.188 1.00 85.25 101 GLY A N 1
ATOM 732 C CA . GLY A 1 101 ? 15.454 -4.553 -30.269 1.00 85.25 101 GLY A CA 1
ATOM 733 C C . GLY A 1 101 ? 16.478 -4.902 -29.181 1.00 85.25 101 GLY A C 1
ATOM 734 O O . GLY A 1 101 ? 16.860 -6.063 -29.069 1.00 85.25 101 GLY A O 1
ATOM 735 N N . LEU A 1 102 ? 16.889 -3.945 -28.347 1.00 90.94 102 LEU A N 1
ATOM 736 C CA . LEU A 1 102 ? 17.696 -4.190 -27.150 1.00 90.94 102 LEU A CA 1
ATOM 737 C C . LEU A 1 102 ? 16.788 -4.522 -25.970 1.00 90.94 102 LEU A C 1
ATOM 739 O O . LEU A 1 102 ? 15.738 -3.903 -25.809 1.00 90.94 102 LEU A O 1
ATOM 743 N N . SER A 1 103 ? 17.203 -5.468 -25.130 1.00 91.88 103 SER A N 1
ATOM 744 C CA . SER A 1 103 ? 16.434 -5.912 -23.966 1.00 91.88 103 SER A CA 1
ATOM 745 C C . SER A 1 103 ? 17.264 -5.891 -22.688 1.00 91.88 103 SER A C 1
ATOM 747 O O . SER A 1 103 ? 18.392 -6.382 -22.679 1.00 91.88 103 SER A O 1
ATOM 749 N N . ALA A 1 104 ? 16.670 -5.419 -21.595 1.00 93.06 104 ALA A N 1
ATOM 750 C CA . ALA A 1 104 ? 17.187 -5.571 -20.239 1.00 93.06 104 ALA A CA 1
ATOM 751 C C . ALA A 1 104 ? 16.166 -6.342 -19.394 1.00 93.06 104 ALA A C 1
ATOM 753 O O . ALA A 1 104 ? 14.969 -6.065 -19.460 1.00 93.06 104 ALA A O 1
ATOM 754 N N . SER A 1 105 ? 16.622 -7.309 -18.598 1.00 93.31 105 SER A N 1
ATOM 755 C CA . SER A 1 105 ? 15.735 -8.145 -17.783 1.00 93.31 105 SER A CA 1
ATOM 756 C C . SER A 1 105 ? 16.240 -8.301 -1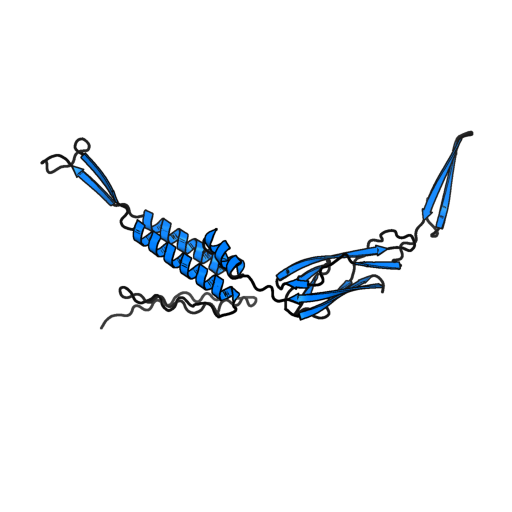6.357 1.00 93.31 105 SER A C 1
ATOM 758 O O . SER A 1 105 ? 17.446 -8.419 -16.155 1.00 93.31 105 SER A O 1
ATOM 760 N N . HIS A 1 106 ? 15.319 -8.371 -15.396 1.00 95.00 106 HIS A N 1
ATOM 761 C CA . HIS A 1 106 ? 15.615 -8.661 -13.988 1.00 95.00 106 HIS A CA 1
ATOM 762 C C . HIS A 1 106 ? 14.667 -9.729 -13.477 1.00 95.00 106 HIS A C 1
ATOM 764 O O . HIS A 1 106 ? 13.483 -9.749 -13.831 1.00 95.00 106 HIS A O 1
ATOM 770 N N . GLN A 1 107 ? 15.196 -10.626 -12.657 1.00 94.94 107 GLN A N 1
ATOM 771 C CA . GLN A 1 107 ? 14.425 -11.690 -12.039 1.00 94.94 107 GLN A CA 1
ATOM 772 C C . GLN A 1 107 ? 14.109 -11.315 -10.597 1.00 94.94 107 GLN A C 1
ATOM 774 O O . GLN A 1 107 ? 14.996 -10.951 -9.836 1.00 94.94 107 GLN A O 1
ATOM 779 N N . PHE A 1 108 ? 12.841 -11.449 -10.231 1.00 93.69 108 PHE A N 1
ATOM 780 C CA . PHE A 1 108 ? 12.350 -11.196 -8.889 1.00 93.69 108 PHE A CA 1
ATOM 781 C C . PHE A 1 108 ? 11.899 -12.492 -8.241 1.00 93.69 108 PHE A C 1
ATOM 783 O O . PHE A 1 108 ? 11.243 -13.328 -8.868 1.00 93.69 108 PHE A O 1
ATOM 790 N N . ASN A 1 109 ? 12.189 -12.616 -6.953 1.00 93.00 109 ASN A N 1
ATOM 791 C CA . ASN A 1 109 ? 11.565 -13.584 -6.075 1.00 93.00 109 ASN A CA 1
ATOM 792 C C . ASN A 1 109 ? 10.550 -12.866 -5.179 1.00 93.00 109 ASN A C 1
ATOM 794 O O . ASN A 1 109 ? 10.920 -12.161 -4.237 1.00 93.00 109 ASN A O 1
ATOM 798 N N . VAL A 1 110 ? 9.266 -13.025 -5.491 1.00 90.94 110 VAL A N 1
ATOM 799 C CA . VAL A 1 110 ? 8.176 -12.440 -4.718 1.00 90.94 110 VAL A CA 1
ATOM 800 C C . VAL A 1 110 ? 7.791 -13.400 -3.604 1.00 90.94 110 VAL A C 1
ATOM 802 O O . VAL A 1 110 ? 7.243 -14.481 -3.825 1.00 90.94 110 VAL A O 1
ATOM 805 N N . MET A 1 111 ? 8.073 -12.998 -2.376 1.00 86.31 111 MET A N 1
ATOM 806 C CA . MET A 1 111 ? 7.742 -13.761 -1.185 1.00 86.31 111 MET A CA 1
ATOM 807 C C . MET A 1 111 ? 6.433 -13.260 -0.587 1.00 86.31 111 MET A C 1
ATOM 809 O O . MET A 1 111 ? 6.048 -12.098 -0.734 1.00 86.31 111 MET A O 1
ATOM 813 N N . SER A 1 112 ? 5.750 -14.121 0.166 1.00 75.62 112 SER A N 1
ATOM 814 C CA . SER A 1 112 ? 4.650 -13.653 1.002 1.00 75.62 112 SER A CA 1
ATOM 815 C C . SER A 1 112 ? 5.223 -12.679 2.030 1.00 75.62 112 SER A C 1
ATOM 817 O O . SER A 1 112 ? 5.995 -13.086 2.904 1.00 75.62 112 SER A O 1
ATOM 819 N N . GLY A 1 113 ? 4.833 -11.409 1.961 1.00 67.31 113 GLY A N 1
ATOM 820 C CA . GLY A 1 113 ? 5.016 -10.499 3.079 1.00 67.31 113 GLY A CA 1
ATOM 821 C C . GLY A 1 113 ? 4.117 -10.975 4.211 1.00 67.31 113 GLY A C 1
ATOM 822 O O . GLY A 1 113 ? 2.959 -10.575 4.282 1.00 67.31 113 GLY A O 1
ATOM 823 N N . ARG A 1 114 ? 4.597 -11.875 5.082 1.00 65.31 114 ARG A N 1
ATOM 824 C CA . ARG A 1 114 ? 3.844 -12.209 6.295 1.00 65.31 114 ARG A CA 1
ATOM 825 C C . ARG A 1 114 ? 3.756 -10.938 7.126 1.00 65.31 114 ARG A C 1
ATOM 827 O O . ARG A 1 114 ? 4.729 -10.529 7.756 1.00 65.31 114 ARG A O 1
ATOM 834 N N . LYS A 1 115 ? 2.585 -10.307 7.103 1.00 75.19 115 LYS A N 1
ATOM 835 C CA . LYS A 1 115 ? 2.233 -9.221 8.013 1.00 75.19 115 LYS A CA 1
ATOM 836 C C . LYS A 1 115 ? 2.474 -9.733 9.432 1.00 75.19 115 LYS A C 1
ATOM 838 O O . LYS A 1 115 ? 1.986 -10.800 9.793 1.00 75.19 115 LYS A O 1
ATOM 843 N N . SER A 1 116 ? 3.314 -9.046 10.204 1.00 82.00 116 SER A N 1
ATOM 844 C CA . SER A 1 116 ? 3.725 -9.541 11.521 1.00 82.00 116 SER A CA 1
ATOM 845 C C . SER A 1 116 ? 2.593 -9.365 12.525 1.00 82.00 116 SER A C 1
ATOM 847 O O . SER A 1 116 ? 2.014 -8.283 12.619 1.00 82.00 116 SER A O 1
ATOM 849 N N . TRP A 1 117 ? 2.334 -10.393 13.336 1.00 79.69 117 TRP A N 1
ATOM 850 C CA . TRP A 1 117 ? 1.415 -10.295 14.473 1.00 79.69 117 TRP A CA 1
ATOM 851 C C . TRP A 1 117 ? 1.788 -9.153 15.432 1.00 79.69 117 TRP A C 1
ATOM 853 O O . TRP A 1 117 ? 0.909 -8.456 15.926 1.00 79.69 117 TRP A O 1
ATOM 863 N N . GLY A 1 118 ? 3.090 -8.905 15.626 1.00 81.50 118 GLY A N 1
ATOM 864 C CA . GLY A 1 118 ? 3.592 -7.812 16.455 1.00 81.50 118 GLY A CA 1
ATOM 865 C C . GLY A 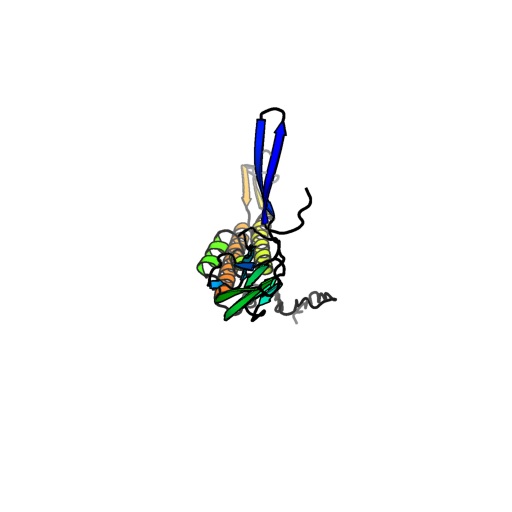1 118 ? 3.332 -6.446 15.826 1.00 81.50 118 GLY A C 1
ATOM 866 O O . GLY A 1 118 ? 2.989 -5.511 16.537 1.00 81.50 118 GLY A O 1
ATOM 867 N N . GLY A 1 119 ? 3.412 -6.346 14.495 1.00 84.06 119 GLY A N 1
ATOM 868 C CA . GLY A 1 119 ? 3.064 -5.124 13.765 1.00 84.06 119 GLY A CA 1
ATOM 869 C C . GLY A 1 119 ? 1.572 -4.802 13.863 1.00 84.06 119 GLY A C 1
ATOM 870 O O . GLY A 1 119 ? 1.207 -3.673 14.177 1.00 84.06 119 GLY A O 1
ATOM 871 N N . ALA A 1 120 ? 0.715 -5.812 13.683 1.00 86.00 120 ALA A N 1
ATOM 872 C CA . ALA A 1 120 ? -0.731 -5.663 13.838 1.00 86.00 120 ALA A CA 1
ATOM 873 C C . ALA A 1 120 ? -1.114 -5.251 15.271 1.00 86.00 120 ALA A C 1
ATOM 875 O O . ALA A 1 120 ? -1.912 -4.336 15.459 1.00 86.00 120 ALA A O 1
ATOM 876 N N . PHE A 1 121 ? -0.516 -5.896 16.275 1.00 88.31 121 PHE A N 1
ATOM 877 C CA . PHE A 1 121 ? -0.751 -5.593 17.685 1.00 88.31 121 PHE A CA 1
ATOM 878 C C . PHE A 1 121 ? -0.288 -4.181 18.062 1.00 88.31 121 PHE A C 1
ATOM 880 O O . PHE A 1 121 ? -1.063 -3.413 18.627 1.00 88.31 121 PHE A O 1
AT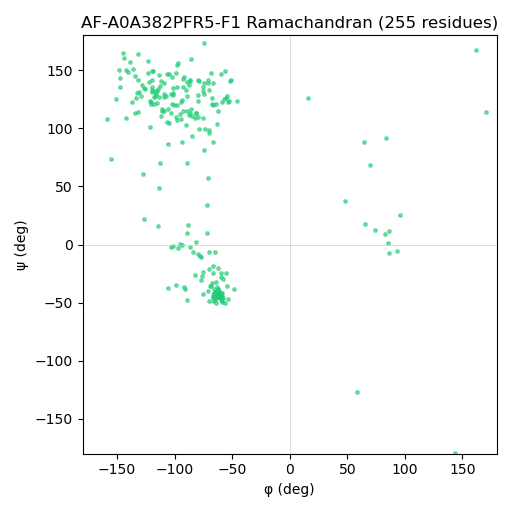OM 887 N N . ALA A 1 122 ? 0.951 -3.821 17.710 1.00 89.12 122 ALA A N 1
ATOM 888 C CA . ALA A 1 122 ? 1.513 -2.512 18.023 1.00 89.12 122 ALA A CA 1
ATOM 889 C C . ALA A 1 122 ? 0.669 -1.381 17.423 1.00 89.12 122 ALA A C 1
ATOM 891 O O . ALA A 1 122 ? 0.393 -0.395 18.101 1.00 89.12 122 ALA A O 1
ATOM 892 N N . LEU A 1 123 ? 0.197 -1.542 16.182 1.00 89.31 123 LEU A N 1
ATOM 893 C CA . LEU A 1 123 ? -0.602 -0.510 15.530 1.00 89.31 123 LEU A CA 1
ATOM 894 C C . LEU A 1 123 ? -1.980 -0.335 16.186 1.00 89.31 123 LEU A C 1
ATOM 896 O O . LEU A 1 123 ? -2.451 0.791 16.317 1.00 89.31 123 LEU A O 1
ATOM 900 N N . SER A 1 124 ? -2.593 -1.422 16.662 1.00 89.69 124 SER A N 1
ATOM 901 C CA . SER A 1 124 ? -3.852 -1.358 17.415 1.00 89.69 124 SER A CA 1
ATOM 902 C C . SER A 1 124 ? -3.728 -0.672 18.780 1.00 89.69 124 SER A C 1
ATOM 904 O O . SER A 1 124 ? -4.727 -0.166 19.283 1.00 89.69 124 SER A O 1
ATOM 906 N N . LEU A 1 125 ? -2.535 -0.645 19.385 1.00 90.50 125 LEU A N 1
ATOM 907 C CA . LEU A 1 125 ? -2.295 0.103 20.625 1.00 90.50 125 LEU A CA 1
ATOM 908 C C . LEU A 1 125 ? -2.160 1.611 20.387 1.00 90.50 125 LEU A C 1
ATOM 910 O O . LEU A 1 125 ? -2.498 2.395 21.268 1.00 90.50 125 LEU A O 1
ATOM 914 N N . ILE A 1 126 ? -1.663 2.017 19.215 1.00 90.31 126 ILE A N 1
ATOM 915 C CA . ILE A 1 126 ? -1.482 3.434 18.869 1.00 90.31 126 ILE A CA 1
ATOM 916 C C . ILE A 1 126 ? -2.830 4.073 18.535 1.00 90.31 126 ILE A C 1
ATOM 918 O O . ILE A 1 126 ? -3.105 5.191 18.966 1.00 90.31 126 ILE A O 1
ATOM 922 N N . PHE A 1 127 ? -3.678 3.375 17.775 1.00 89.81 127 PHE A N 1
ATOM 923 C CA . PHE A 1 127 ? -5.017 3.860 17.463 1.00 89.81 127 PHE A CA 1
ATOM 924 C C . PHE A 1 127 ? -6.037 2.719 17.313 1.00 89.81 127 PHE A C 1
ATOM 926 O O . PHE A 1 127 ? -5.707 1.665 16.755 1.00 89.81 127 PHE A O 1
ATOM 933 N N . PRO A 1 128 ? -7.295 2.925 17.763 1.00 91.06 128 PRO A N 1
ATOM 934 C CA . PRO A 1 128 ? -8.372 1.951 17.604 1.00 91.06 128 PRO A CA 1
ATOM 935 C C . PRO A 1 128 ? -8.524 1.511 16.144 1.00 91.06 128 PRO A C 1
ATOM 937 O O . PRO A 1 128 ? -8.714 2.339 15.254 1.00 91.06 128 PRO A O 1
ATOM 940 N N . GLY A 1 129 ? -8.430 0.204 15.895 1.00 88.38 129 GLY A N 1
ATOM 941 C CA . GLY A 1 129 ? -8.531 -0.360 14.547 1.00 88.38 129 GLY A CA 1
ATOM 942 C C . GLY A 1 129 ? -7.234 -0.383 13.738 1.00 88.38 129 GLY A C 1
ATOM 943 O O . GLY A 1 129 ? -7.251 -0.875 12.611 1.00 88.38 129 GLY A O 1
ATOM 944 N N . GLY A 1 130 ? -6.101 0.077 14.281 1.00 88.81 130 GLY A N 1
ATOM 945 C CA . GLY A 1 130 ? -4.825 0.122 13.561 1.00 88.81 130 GLY A CA 1
ATOM 946 C C . GLY A 1 130 ? -4.400 -1.209 12.953 1.00 88.81 130 GLY A C 1
ATOM 947 O O . GLY A 1 130 ? -4.114 -1.277 11.757 1.00 88.81 130 GLY A O 1
ATOM 948 N N . GLY A 1 131 ? -4.474 -2.305 13.707 1.00 88.50 131 GLY A N 1
ATOM 949 C CA . GLY A 1 131 ? -4.165 -3.634 13.181 1.00 88.50 131 GLY A CA 1
ATOM 950 C C . GLY A 1 131 ? -5.017 -4.042 11.970 1.00 88.50 131 GLY A C 1
ATOM 951 O O . GLY A 1 131 ? -4.525 -4.746 11.093 1.00 88.50 131 GLY A O 1
ATOM 952 N N . GLN A 1 132 ? -6.259 -3.565 11.852 1.00 87.19 132 GLN A N 1
ATOM 953 C CA . GLN A 1 132 ? -7.122 -3.866 10.703 1.00 87.19 132 GLN A CA 1
ATOM 954 C C . GLN A 1 132 ? -6.646 -3.159 9.433 1.00 87.19 132 GLN A C 1
ATOM 956 O O . GLN A 1 132 ? -6.600 -3.775 8.366 1.00 87.19 132 GLN A O 1
ATOM 961 N N . PHE A 1 133 ? -6.206 -1.903 9.543 1.00 83.50 133 PHE A N 1
ATOM 962 C CA . PHE A 1 133 ? -5.557 -1.200 8.434 1.00 83.50 133 PHE A CA 1
ATOM 963 C C . PHE A 1 133 ? -4.260 -1.895 8.023 1.00 83.50 133 PHE A C 1
ATOM 965 O O . PHE A 1 133 ? -4.034 -2.111 6.835 1.00 83.50 133 PHE A O 1
ATOM 972 N N . TYR A 1 134 ? -3.462 -2.340 9.000 1.00 84.56 134 TYR A N 1
ATOM 973 C CA . TYR A 1 134 ? -2.234 -3.090 8.739 1.00 84.56 134 TYR A CA 1
ATOM 974 C C . TYR A 1 134 ? -2.506 -4.364 7.930 1.00 84.56 134 TYR A C 1
ATOM 976 O O . TYR A 1 134 ? -1.841 -4.639 6.929 1.00 84.56 134 TYR A O 1
ATOM 984 N N . VAL A 1 135 ? -3.535 -5.131 8.305 1.00 85.06 135 VAL A N 1
ATOM 985 C CA . VAL A 1 135 ? -3.888 -6.386 7.625 1.00 85.06 135 VAL A CA 1
ATOM 986 C C . VAL A 1 135 ? -4.638 -6.167 6.304 1.00 85.06 135 VAL A C 1
ATOM 988 O O . VAL A 1 135 ? -4.658 -7.073 5.476 1.00 85.06 135 VAL A O 1
ATOM 991 N N . GLY A 1 136 ? -5.068 -4.941 5.993 1.00 82.44 136 GLY A N 1
ATOM 992 C CA . GLY A 1 136 ? -5.692 -4.587 4.711 1.00 82.44 136 GLY A CA 1
ATOM 993 C C . GLY A 1 136 ? -7.222 -4.617 4.735 1.00 82.44 136 GLY A C 1
ATOM 994 O O . GLY A 1 136 ? -7.848 -4.786 3.696 1.00 82.44 136 GLY A O 1
ATOM 995 N N . HIS A 1 137 ? -7.830 -4.439 5.909 1.00 82.62 137 HIS A N 1
ATOM 996 C CA . HIS A 1 137 ? -9.279 -4.356 6.105 1.00 82.62 137 HIS A CA 1
ATOM 997 C C . HIS A 1 137 ? -9.688 -2.937 6.552 1.00 82.62 137 HIS A C 1
ATOM 999 O O . HIS A 1 137 ? -10.087 -2.739 7.704 1.00 82.62 137 HIS A O 1
ATOM 1005 N N . PRO A 1 138 ? -9.614 -1.922 5.669 1.00 83.88 138 PRO A N 1
ATOM 1006 C CA . PRO A 1 138 ? -9.827 -0.526 6.057 1.00 83.88 138 PRO A CA 1
ATOM 1007 C C . PRO A 1 138 ? -11.249 -0.259 6.568 1.00 83.88 138 PRO A C 1
ATOM 1009 O O . PRO A 1 138 ? -11.422 0.474 7.535 1.00 83.88 138 PRO A O 1
ATOM 1012 N N . VAL A 1 139 ? -12.270 -0.903 5.989 1.00 84.62 139 VAL A N 1
ATOM 1013 C CA . VAL A 1 139 ? -13.672 -0.742 6.424 1.00 84.62 139 VAL A CA 1
ATOM 1014 C C . VAL A 1 139 ? -13.872 -1.242 7.858 1.00 84.62 139 VAL A C 1
ATOM 1016 O O . VAL A 1 139 ? -14.525 -0.572 8.656 1.00 84.62 139 VAL A O 1
ATOM 1019 N N . ARG A 1 140 ? -13.260 -2.382 8.215 1.00 85.75 140 ARG A N 1
ATOM 1020 C CA . ARG A 1 140 ? -13.282 -2.903 9.592 1.00 85.75 140 ARG A CA 1
ATOM 1021 C C . ARG A 1 140 ? -12.560 -1.958 10.547 1.00 85.75 140 ARG A C 1
ATOM 1023 O O . ARG A 1 140 ? -13.093 -1.665 11.611 1.00 85.75 140 ARG A O 1
ATOM 1030 N N . GLY A 1 141 ? -11.402 -1.433 10.140 1.00 84.62 141 GLY A N 1
ATOM 1031 C CA . GLY A 1 141 ? -10.657 -0.433 10.907 1.00 84.62 141 GLY A CA 1
ATOM 1032 C C . GLY A 1 141 ? -11.489 0.816 11.215 1.00 84.62 141 GLY A C 1
ATOM 1033 O O . GLY A 1 141 ? -11.631 1.193 12.378 1.00 84.62 141 GLY A O 1
ATOM 1034 N N . VAL A 1 142 ? -12.130 1.405 10.200 1.00 88.12 142 VAL A N 1
ATOM 1035 C CA . VAL A 1 142 ? -13.018 2.569 10.377 1.00 88.12 142 VAL A CA 1
ATOM 1036 C C . VAL A 1 142 ? -14.186 2.245 11.308 1.00 88.12 142 VAL A C 1
ATOM 1038 O O . VAL A 1 142 ? -14.478 3.020 12.217 1.00 88.12 142 VAL A O 1
ATOM 1041 N N . PHE A 1 143 ? -14.827 1.086 11.135 1.00 90.38 143 PHE A N 1
ATOM 1042 C CA . PHE A 1 143 ? -15.930 0.677 12.003 1.00 90.38 143 PHE A CA 1
ATOM 1043 C C . PHE A 1 143 ? -15.489 0.541 13.464 1.00 90.38 143 PHE A C 1
ATOM 1045 O O . PHE A 1 143 ? -16.165 1.048 14.354 1.00 90.38 143 PHE A O 1
ATOM 1052 N N . THR A 1 144 ? -14.331 -0.076 13.727 1.00 91.12 144 THR A N 1
ATOM 1053 C CA . THR A 1 144 ? -13.802 -0.192 15.096 1.00 91.12 144 THR A CA 1
ATOM 1054 C C . THR A 1 144 ? -13.505 1.170 15.717 1.00 91.12 144 THR A C 1
ATOM 1056 O O . THR A 1 144 ? -13.819 1.387 16.885 1.00 91.12 144 THR A O 1
ATOM 1059 N N . MET A 1 145 ? -12.980 2.114 14.934 1.00 92.25 145 MET A N 1
ATOM 1060 C CA . MET A 1 145 ? -12.725 3.475 15.397 1.00 92.25 145 MET A CA 1
ATOM 1061 C C . MET A 1 145 ? -14.028 4.199 15.769 1.00 92.25 145 MET A C 1
ATOM 1063 O O . MET A 1 145 ? -14.118 4.788 16.846 1.00 92.25 145 MET A O 1
ATOM 1067 N N . LEU A 1 146 ? -15.058 4.099 14.921 1.00 92.75 146 LEU A N 1
ATOM 1068 C CA . LEU A 1 146 ? -16.379 4.678 15.183 1.00 92.75 146 LEU A CA 1
ATOM 1069 C C . LEU A 1 146 ? -17.074 4.025 16.380 1.00 92.75 146 LEU A C 1
ATOM 1071 O O . LEU A 1 146 ? -17.665 4.729 17.192 1.00 92.75 146 LEU A O 1
ATOM 1075 N N . ALA A 1 147 ? -16.990 2.702 16.517 1.00 91.44 147 ALA A N 1
ATOM 1076 C CA . ALA A 1 147 ? -17.620 1.972 17.611 1.00 91.44 147 ALA A CA 1
ATOM 1077 C C . ALA A 1 147 ? -16.996 2.331 18.969 1.00 91.44 147 ALA A C 1
ATOM 1079 O O . ALA A 1 147 ? -17.719 2.606 19.926 1.00 91.44 147 ALA A O 1
ATOM 1080 N N . VAL A 1 148 ? -15.662 2.405 19.046 1.00 91.69 148 VAL A N 1
ATOM 1081 C CA . VAL A 1 148 ? -14.951 2.831 20.264 1.00 91.69 148 VAL A CA 1
ATOM 1082 C C . VAL A 1 148 ? -15.267 4.290 20.593 1.00 91.69 148 VAL A C 1
ATOM 1084 O O . VAL A 1 148 ? -15.626 4.596 21.729 1.00 91.69 148 VAL A O 1
ATOM 1087 N N . GLY A 1 149 ? -15.194 5.187 19.604 1.00 89.06 149 GLY A N 1
ATOM 1088 C CA . GLY A 1 149 ? -15.533 6.599 19.795 1.00 89.06 149 GLY A CA 1
ATOM 1089 C C . GLY A 1 149 ? -16.985 6.800 20.237 1.00 89.06 149 GLY A C 1
ATOM 1090 O O . GLY A 1 149 ? -17.249 7.554 21.172 1.00 89.06 149 GLY A O 1
ATOM 1091 N N . GLY A 1 150 ? -17.920 6.075 19.622 1.00 90.31 150 GLY A N 1
ATOM 1092 C CA . GLY A 1 150 ? -19.343 6.103 19.952 1.00 90.31 150 GLY A CA 1
ATOM 1093 C C . GLY A 1 150 ? -19.644 5.582 21.357 1.00 90.31 150 GLY A C 1
ATOM 1094 O O . GLY A 1 150 ? -20.428 6.201 22.074 1.00 90.31 150 GLY A O 1
ATOM 1095 N N . ALA A 1 151 ? -18.997 4.496 21.792 1.00 89.94 151 ALA A N 1
ATOM 1096 C CA . ALA A 1 151 ? -19.165 3.943 23.139 1.00 89.94 151 ALA A CA 1
ATOM 1097 C C . ALA A 1 151 ? -18.718 4.929 24.230 1.00 89.94 151 ALA A C 1
ATOM 1099 O O . ALA A 1 151 ? -19.414 5.123 25.227 1.00 89.94 151 ALA A O 1
ATOM 1100 N N . VAL A 1 152 ? -17.588 5.608 24.019 1.00 90.25 152 VAL A N 1
ATOM 1101 C CA . VAL A 1 152 ? -17.105 6.622 24.965 1.00 90.25 152 VAL A CA 1
ATOM 1102 C C . VAL A 1 152 ? -17.999 7.861 24.932 1.00 90.25 152 VAL A C 1
ATOM 1104 O O . VAL A 1 152 ? -18.450 8.312 25.981 1.00 90.25 152 VAL A O 1
ATOM 1107 N N . ALA A 1 153 ? -18.317 8.392 23.750 1.00 90.88 153 ALA A N 1
ATOM 1108 C CA . ALA A 1 153 ? -19.118 9.610 23.629 1.00 90.88 153 ALA A CA 1
ATOM 1109 C C . ALA A 1 153 ? -20.541 9.441 24.188 1.00 90.88 153 ALA A C 1
ATOM 1111 O O . ALA A 1 153 ? -21.024 10.311 24.909 1.00 90.88 153 ALA A O 1
ATOM 1112 N N . SER A 1 154 ? -21.195 8.309 23.910 1.00 85.94 154 SER A N 1
ATOM 1113 C CA . SER A 1 154 ? -22.554 8.033 24.396 1.00 85.94 154 SER A CA 1
ATOM 1114 C C . SER A 1 154 ? -22.637 7.943 25.919 1.00 85.94 154 SER A C 1
ATOM 1116 O O . SER A 1 154 ? -23.629 8.377 26.500 1.00 85.94 154 SER A O 1
ATOM 1118 N N . SER A 1 155 ? -21.577 7.473 26.582 1.00 86.06 155 SER A N 1
ATOM 1119 C CA . SER A 1 155 ? -21.533 7.392 28.046 1.00 86.06 155 SER A CA 1
ATOM 1120 C C . SER A 1 155 ? -21.527 8.744 28.758 1.00 86.06 155 SER A C 1
ATOM 1122 O O . SER A 1 155 ? -21.865 8.821 29.937 1.00 86.06 155 SER A O 1
ATOM 1124 N N . LEU A 1 156 ? -21.188 9.813 28.034 1.00 86.75 156 LEU A N 1
ATOM 1125 C CA . LEU A 1 156 ? -21.130 11.176 28.556 1.00 86.75 156 LEU A CA 1
ATOM 1126 C C . LEU A 1 156 ? -22.407 11.981 28.267 1.00 86.75 156 LEU A C 1
ATOM 1128 O O . LEU A 1 156 ? -22.510 13.127 28.699 1.00 86.75 156 LEU A O 1
ATOM 1132 N N . LEU A 1 157 ? -23.378 11.411 27.540 1.00 87.31 157 LEU A N 1
ATOM 1133 C CA . LEU A 1 157 ? -24.610 12.117 27.164 1.00 87.31 157 LEU A CA 1
ATOM 1134 C C . LEU A 1 157 ? -25.608 12.251 28.321 1.00 87.31 157 LEU A C 1
ATOM 1136 O O . LEU A 1 157 ? -26.404 13.188 28.321 1.00 87.31 157 LEU A O 1
ATOM 1140 N N . ILE A 1 158 ? -25.588 11.333 29.292 1.00 83.88 158 ILE A N 1
ATOM 1141 C CA . ILE A 1 158 ? -26.519 11.336 30.425 1.00 83.88 158 ILE A CA 1
ATOM 1142 C C . ILE A 1 158 ? -25.757 11.713 31.690 1.00 83.88 158 ILE A C 1
ATOM 1144 O O . ILE A 1 158 ? -24.886 10.975 32.152 1.00 83.88 158 ILE A O 1
ATOM 1148 N N . LYS A 1 159 ? -26.121 12.864 32.252 1.00 86.50 159 LYS A N 1
ATOM 1149 C CA . LYS A 1 159 ? -25.583 13.393 33.501 1.00 86.50 159 LYS A CA 1
ATOM 1150 C C . LYS A 1 159 ? -26.711 13.512 34.508 1.00 86.50 159 LYS A C 1
ATOM 1152 O O . LYS A 1 159 ? -27.712 14.163 34.210 1.00 86.50 159 LYS A O 1
ATOM 1157 N N . ASP A 1 160 ? -26.525 12.924 35.681 1.00 83.75 160 ASP A N 1
ATOM 1158 C CA . ASP A 1 160 ? -27.447 13.122 36.791 1.00 83.75 160 ASP A CA 1
ATOM 1159 C C . ASP A 1 160 ? -26.890 14.195 37.737 1.00 83.75 160 ASP A C 1
ATOM 1161 O O . ASP A 1 160 ? -25.688 14.238 38.027 1.00 83.75 160 ASP A O 1
ATOM 1165 N N . ILE A 1 161 ? -27.755 15.116 38.163 1.00 81.06 161 ILE A N 1
ATOM 1166 C CA . ILE A 1 161 ? -27.390 16.237 39.034 1.00 81.06 161 ILE A CA 1
ATOM 1167 C C . ILE A 1 161 ? -28.246 16.137 40.286 1.00 81.06 161 ILE A C 1
ATOM 1169 O O . ILE A 1 161 ? -29.396 16.577 40.310 1.00 81.06 161 ILE A O 1
ATOM 1173 N N . THR A 1 162 ? -27.655 15.625 41.358 1.00 78.19 162 THR A N 1
ATOM 1174 C CA . THR A 1 162 ? -28.304 15.590 42.665 1.00 78.19 162 THR A CA 1
ATOM 1175 C C . THR A 1 162 ? -27.910 16.831 43.464 1.00 78.19 162 THR A C 1
ATOM 1177 O O . THR A 1 162 ? -26.734 17.165 43.644 1.00 78.19 162 THR A O 1
ATOM 1180 N N . VAL A 1 163 ? -28.922 17.581 43.908 1.00 78.50 163 VAL A N 1
ATOM 1181 C CA . VAL A 1 163 ? -28.747 18.812 44.688 1.00 78.50 163 VAL A CA 1
ATOM 1182 C C . VAL A 1 163 ? -29.118 18.524 46.137 1.00 78.50 163 VAL A C 1
ATOM 1184 O O . VAL A 1 163 ? -30.269 18.221 46.442 1.00 78.50 163 VAL A O 1
ATOM 1187 N N . HIS A 1 164 ? -28.150 18.634 47.044 1.00 81.25 164 HIS A N 1
ATOM 1188 C CA . HIS A 1 164 ? -28.389 18.507 48.478 1.00 81.25 164 HIS A CA 1
ATOM 1189 C C . HIS A 1 164 ? -28.642 19.888 49.091 1.00 81.25 164 HIS A C 1
ATOM 1191 O O . HIS A 1 164 ? -27.755 20.750 49.121 1.00 81.25 164 HIS A O 1
ATOM 1197 N N . CYS A 1 165 ? -29.863 20.091 49.588 1.00 80.06 165 CYS A N 1
ATOM 1198 C CA . CYS A 1 165 ? -30.283 21.315 50.266 1.00 80.06 165 CYS A CA 1
ATOM 1199 C C . CYS A 1 165 ? -30.080 21.180 51.781 1.00 80.06 165 CYS A C 1
ATOM 1201 O O . CYS A 1 165 ? -30.408 20.152 52.369 1.00 80.06 165 CYS A O 1
ATOM 1203 N N . GLY A 1 166 ? -29.539 22.219 52.417 1.00 75.44 166 GLY A N 1
ATOM 1204 C CA . GLY A 1 166 ? -29.194 22.195 53.846 1.00 75.44 166 GLY A CA 1
ATOM 1205 C C . GLY A 1 166 ? -30.341 22.510 54.809 1.00 75.44 166 GLY A C 1
ATOM 1206 O O . GLY A 1 166 ? -30.155 22.419 56.020 1.00 75.44 166 GLY A O 1
ATOM 1207 N N . ALA A 1 167 ? -31.512 22.914 54.306 1.00 68.19 167 ALA A N 1
ATOM 1208 C CA . ALA A 1 167 ? -32.606 23.451 55.118 1.00 68.19 167 ALA A CA 1
ATOM 1209 C C . ALA A 1 167 ? -33.783 22.466 55.274 1.00 68.19 167 ALA A C 1
ATOM 1211 O O . ALA A 1 167 ? -34.125 21.751 54.338 1.00 68.19 167 ALA A O 1
ATOM 1212 N N . ARG A 1 168 ? -34.469 22.490 56.433 1.00 61.69 168 ARG A N 1
ATOM 1213 C CA . ARG A 1 168 ? -35.721 21.737 56.719 1.00 61.69 168 ARG A CA 1
ATOM 1214 C C . ARG A 1 168 ? -36.967 22.282 55.994 1.00 61.69 168 ARG A C 1
ATOM 1216 O O . ARG A 1 168 ? -38.089 21.909 56.325 1.00 61.69 168 ARG A O 1
ATOM 1223 N N . THR A 1 169 ? -36.800 23.204 55.054 1.00 63.44 169 THR A N 1
ATOM 1224 C CA . THR A 1 169 ? -37.903 23.775 54.276 1.00 63.44 169 THR A CA 1
ATOM 1225 C C . THR A 1 169 ? -38.168 22.906 53.051 1.00 63.44 169 THR A C 1
ATOM 1227 O O . THR A 1 169 ? -37.230 22.497 52.376 1.00 63.44 169 THR A O 1
ATOM 1230 N N . SER A 1 170 ? -39.436 22.649 52.726 1.00 68.00 170 SER A N 1
ATOM 1231 C CA . SER A 1 170 ? -39.855 21.804 51.592 1.00 68.00 170 SER A CA 1
ATOM 1232 C C . SER A 1 170 ? -39.485 22.353 50.204 1.00 68.00 170 SER A C 1
ATOM 1234 O O . SER A 1 170 ? -39.682 21.667 49.205 1.00 68.00 170 SER A O 1
ATOM 1236 N N . VAL A 1 171 ? -38.953 23.576 50.127 1.00 74.50 171 VAL A N 1
ATOM 1237 C CA . VAL A 1 171 ? -38.599 24.261 48.879 1.00 74.50 171 VAL A CA 1
ATOM 1238 C C . VAL A 1 171 ? -37.104 24.580 48.875 1.00 74.50 171 VAL A C 1
ATOM 1240 O O . VAL A 1 171 ? -36.604 25.268 49.767 1.00 74.50 171 VAL A O 1
ATOM 1243 N N . CYS A 1 172 ? -36.395 24.094 47.854 1.00 72.19 172 CYS A N 1
ATOM 1244 C CA . CYS A 1 172 ? -34.987 24.408 47.620 1.00 72.19 172 CYS A CA 1
ATOM 1245 C C . CYS A 1 172 ? -34.857 25.718 46.833 1.00 72.19 172 CYS A C 1
ATOM 1247 O O . CYS A 1 172 ? -35.178 25.775 45.648 1.00 72.19 172 CYS A O 1
ATOM 1249 N N . THR A 1 173 ? -34.362 26.769 47.484 1.00 79.06 173 THR A N 1
ATOM 1250 C CA . THR A 1 173 ? -33.998 28.039 46.842 1.00 79.06 173 THR A CA 1
ATOM 1251 C C . THR A 1 173 ? -32.488 28.100 46.555 1.00 79.06 173 THR A C 1
ATOM 1253 O O . THR A 1 173 ? -31.710 27.455 47.263 1.00 79.06 173 THR A O 1
ATOM 1256 N N . PRO A 1 174 ? -32.033 28.887 45.554 1.00 75.75 174 PRO A N 1
ATOM 1257 C CA . PRO A 1 174 ? -30.621 28.948 45.148 1.00 75.75 174 PRO A CA 1
ATOM 1258 C C . PRO A 1 174 ? -29.628 29.303 46.269 1.00 75.75 174 PRO A C 1
ATOM 1260 O O . PRO A 1 174 ? -28.467 28.920 46.191 1.00 75.75 174 PRO A O 1
ATOM 1263 N N . GLY A 1 175 ? -30.075 29.995 47.325 1.00 75.88 175 GLY A N 1
ATOM 1264 C CA . GLY A 1 175 ? -29.241 30.356 48.479 1.00 75.88 175 GLY A CA 1
ATOM 1265 C C . GLY A 1 175 ? -28.977 29.225 49.483 1.00 75.88 175 GLY A C 1
ATOM 1266 O O . GLY A 1 175 ? -28.126 29.390 50.348 1.00 75.88 175 GLY A O 1
ATOM 1267 N N . ASN A 1 176 ? -29.673 28.084 49.374 1.00 75.38 176 ASN A N 1
ATOM 1268 C CA . ASN A 1 176 ? -29.636 26.985 50.355 1.00 75.38 176 ASN A CA 1
ATOM 1269 C C . ASN A 1 176 ? -29.028 25.676 49.806 1.00 75.38 176 ASN A C 1
ATOM 1271 O O . ASN A 1 176 ? -29.210 24.603 50.395 1.00 75.38 176 ASN A O 1
ATOM 1275 N N . VAL A 1 177 ? -28.321 25.744 48.675 1.00 79.94 177 VAL A N 1
ATOM 1276 C CA . VAL A 1 177 ? -27.636 24.597 48.063 1.00 79.94 177 VAL A CA 1
ATOM 1277 C C . VAL A 1 177 ? -26.296 24.370 48.763 1.00 79.94 177 VAL A C 1
ATOM 1279 O O . VAL A 1 177 ? -25.394 25.193 48.658 1.00 79.94 177 VAL A O 1
ATOM 1282 N N . VAL A 1 178 ? -26.158 23.246 49.472 1.00 80.69 178 VAL A N 1
ATOM 1283 C CA . VAL A 1 178 ? -24.936 22.912 50.230 1.00 80.69 178 VAL A CA 1
ATOM 1284 C C . VAL A 1 178 ? -23.964 22.109 49.378 1.00 80.69 178 VAL A C 1
ATOM 1286 O O . VAL A 1 178 ? -22.751 22.289 49.467 1.00 80.69 178 VAL A O 1
ATOM 1289 N N . ARG A 1 179 ? -24.489 21.203 48.549 1.00 78.12 179 ARG A N 1
ATOM 1290 C CA . ARG A 1 179 ? -23.665 20.338 47.709 1.00 78.12 179 ARG A CA 1
ATOM 1291 C C . ARG A 1 179 ? -24.373 20.024 46.405 1.00 78.12 179 ARG A C 1
ATOM 1293 O O . ARG A 1 179 ? -25.556 19.689 46.398 1.00 78.12 179 ARG A O 1
ATOM 1300 N N . ARG A 1 180 ? -23.621 20.101 45.314 1.00 78.31 180 ARG A N 1
ATOM 1301 C CA . ARG A 1 180 ? -24.015 19.590 44.008 1.00 78.31 180 ARG A CA 1
ATOM 1302 C C . ARG A 1 180 ? -23.126 18.394 43.714 1.00 78.31 180 ARG A C 1
ATOM 1304 O O . ARG A 1 180 ? -21.909 18.557 43.652 1.00 78.31 180 ARG A O 1
ATOM 1311 N N . THR A 1 181 ? -23.723 17.220 43.590 1.00 79.88 181 THR A N 1
ATOM 1312 C CA . THR A 1 181 ? -23.006 16.020 43.163 1.00 79.88 181 THR A CA 1
ATOM 1313 C C . THR A 1 181 ? -23.367 15.785 41.705 1.00 79.88 181 THR A C 1
ATOM 1315 O O . THR A 1 181 ? -24.535 15.849 41.323 1.00 79.88 181 THR A O 1
ATOM 1318 N N . GLU A 1 182 ? -22.350 15.601 40.875 1.00 81.62 182 GLU A N 1
ATOM 1319 C CA . GLU A 1 182 ? -22.517 15.309 39.459 1.00 81.62 182 GLU A CA 1
ATOM 1320 C C . GLU A 1 182 ? -22.057 13.874 39.240 1.00 81.62 182 GLU A C 1
ATOM 1322 O O . GLU A 1 182 ? -20.885 13.564 39.444 1.00 81.62 182 GLU A O 1
ATOM 1327 N N . GLU A 1 183 ? -22.985 12.999 38.865 1.00 82.62 183 GLU A N 1
ATOM 1328 C CA . GLU A 1 183 ? -22.697 11.591 38.611 1.00 82.62 183 GLU A CA 1
ATOM 1329 C C . GLU A 1 183 ? -22.889 11.295 37.120 1.00 82.62 183 GLU A C 1
ATOM 1331 O O . GLU A 1 183 ? -23.853 11.745 36.492 1.00 82.62 183 GLU A O 1
ATOM 1336 N N . LEU A 1 184 ? -21.946 10.546 36.541 1.00 85.06 184 LEU A N 1
ATOM 1337 C CA . LEU A 1 184 ? -22.044 10.002 35.187 1.00 85.06 184 LEU A CA 1
ATOM 1338 C C . LEU A 1 184 ? -22.327 8.498 35.283 1.00 85.06 184 LEU A C 1
ATOM 1340 O O . LEU A 1 184 ? -21.393 7.692 35.257 1.00 85.06 184 LEU A O 1
ATOM 1344 N N . PRO A 1 185 ? -23.602 8.089 35.397 1.00 81.81 185 PRO A N 1
ATOM 1345 C CA . PRO A 1 185 ? -23.958 6.701 35.694 1.00 81.81 185 PRO A CA 1
ATOM 1346 C C . PRO A 1 185 ? -23.502 5.700 34.619 1.00 81.81 185 PRO A C 1
ATOM 1348 O O . PRO A 1 185 ? -23.364 4.513 34.904 1.00 81.81 185 PRO A O 1
ATOM 1351 N N . TYR A 1 186 ? -23.229 6.164 33.396 1.00 86.56 186 TYR A N 1
ATOM 1352 C CA . TYR A 1 186 ? -22.862 5.310 32.262 1.00 86.56 186 TYR A CA 1
ATOM 1353 C C . TYR A 1 186 ? -21.371 5.315 31.918 1.00 86.56 186 TYR A C 1
ATOM 1355 O O . TYR A 1 186 ? -20.959 4.569 31.028 1.00 86.56 186 TYR A O 1
ATOM 1363 N N . GLU A 1 187 ? -20.542 6.101 32.611 1.00 89.31 187 GLU A N 1
ATOM 1364 C CA . GLU A 1 187 ? -19.114 6.239 32.292 1.00 89.31 187 GLU A CA 1
ATOM 1365 C C . GLU A 1 187 ? -18.367 4.896 32.367 1.00 89.31 187 GLU A C 1
ATOM 1367 O O . GLU A 1 187 ? -17.557 4.563 31.497 1.00 89.31 187 GLU A O 1
ATOM 1372 N N . THR A 1 188 ? -18.666 4.087 33.386 1.00 88.38 188 THR A N 1
ATOM 1373 C CA . THR A 1 188 ? -18.048 2.768 33.587 1.00 88.38 188 THR A CA 1
ATOM 1374 C C . THR A 1 188 ? -18.442 1.786 32.488 1.00 88.38 188 THR A C 1
ATOM 1376 O O . THR A 1 188 ? -17.582 1.091 31.946 1.00 88.38 188 THR A O 1
ATOM 1379 N N . ILE A 1 189 ? -19.722 1.775 32.108 1.00 87.12 189 ILE A N 1
ATOM 1380 C CA . ILE A 1 189 ? -20.271 0.905 31.062 1.00 87.12 189 ILE A CA 1
ATOM 1381 C C . ILE A 1 189 ? -19.688 1.283 29.695 1.00 87.12 189 ILE A C 1
ATOM 1383 O O . ILE A 1 189 ? -19.238 0.405 28.959 1.00 87.12 189 ILE A O 1
ATOM 1387 N N . GLY A 1 190 ? -19.619 2.579 29.373 1.00 87.00 190 GLY A N 1
ATOM 1388 C CA . GLY A 1 190 ? -19.038 3.064 28.117 1.00 87.00 190 GLY A CA 1
ATOM 1389 C C . GLY A 1 190 ? -17.564 2.706 27.959 1.00 87.00 190 GLY A C 1
ATOM 1390 O O . GLY A 1 190 ? -17.151 2.203 26.912 1.00 87.00 190 GLY A O 1
ATOM 1391 N N . ARG A 1 191 ? -16.766 2.894 29.019 1.00 89.75 191 ARG A N 1
ATOM 1392 C CA . ARG A 1 191 ? -15.347 2.499 29.036 1.00 89.75 191 ARG A CA 1
ATOM 1393 C C . ARG A 1 191 ? -15.169 0.983 28.929 1.00 89.75 191 ARG A C 1
ATOM 1395 O O . ARG A 1 191 ? -14.290 0.534 28.195 1.00 89.75 191 ARG A O 1
ATOM 1402 N N . ALA A 1 192 ? -16.001 0.196 29.614 1.00 90.69 192 ALA A N 1
ATOM 1403 C CA . ALA A 1 192 ? -15.959 -1.265 29.538 1.00 90.69 192 ALA A CA 1
ATOM 1404 C C . ALA A 1 192 ? -16.293 -1.773 28.124 1.00 90.69 192 ALA A C 1
ATOM 1406 O O . ALA A 1 192 ? -15.571 -2.614 27.583 1.00 90.69 192 ALA A O 1
ATOM 1407 N N . ALA A 1 193 ? -17.327 -1.213 27.490 1.00 90.75 193 ALA A N 1
ATOM 1408 C CA . ALA A 1 193 ? -17.688 -1.530 26.111 1.00 90.75 193 ALA A CA 1
ATOM 1409 C C . ALA A 1 193 ? -16.560 -1.163 25.131 1.00 90.75 193 ALA A C 1
ATOM 1411 O O . ALA A 1 193 ? -16.175 -1.981 24.294 1.00 90.75 193 ALA A O 1
ATOM 1412 N N . ALA A 1 194 ? -15.970 0.027 25.274 1.00 90.38 194 ALA A N 1
ATOM 1413 C CA . ALA A 1 194 ? -14.833 0.457 24.462 1.00 90.38 194 ALA A CA 1
ATOM 1414 C C . ALA A 1 194 ? -13.629 -0.495 24.596 1.00 90.38 194 ALA A C 1
ATOM 1416 O O . ALA A 1 194 ? -13.038 -0.887 23.588 1.00 90.38 194 ALA A O 1
ATOM 1417 N N . ALA A 1 195 ? -13.297 -0.921 25.819 1.00 90.62 195 ALA A N 1
ATOM 1418 C CA . ALA A 1 195 ? -12.213 -1.869 26.070 1.00 90.62 195 ALA A CA 1
ATOM 1419 C C . ALA A 1 195 ? -12.468 -3.238 25.415 1.00 90.62 195 ALA A C 1
ATOM 1421 O O . ALA A 1 195 ? -11.561 -3.808 24.805 1.00 90.62 195 ALA A O 1
ATOM 1422 N N . ALA A 1 196 ? -13.704 -3.743 25.480 1.00 91.12 196 ALA A N 1
ATOM 1423 C CA . ALA A 1 196 ? -14.081 -5.000 24.838 1.00 91.12 196 ALA A CA 1
ATOM 1424 C C . ALA A 1 196 ? -13.950 -4.928 23.305 1.00 91.12 196 ALA A C 1
ATOM 1426 O O . ALA A 1 196 ? -13.376 -5.829 22.690 1.00 91.12 196 ALA A O 1
ATOM 1427 N N . ILE A 1 197 ? -14.411 -3.833 22.688 1.00 91.06 197 ILE A N 1
ATOM 1428 C CA . ILE A 1 197 ? -14.291 -3.614 21.237 1.00 91.06 197 ILE A CA 1
ATOM 1429 C C . ILE A 1 197 ? -12.816 -3.551 20.821 1.00 91.06 197 ILE A C 1
ATOM 1431 O O . ILE A 1 197 ? -12.421 -4.191 19.844 1.00 91.06 197 ILE A O 1
ATOM 1435 N N . LEU A 1 198 ? -11.986 -2.822 21.575 1.00 91.69 198 LEU A N 1
ATOM 1436 C CA . LEU A 1 198 ? -10.548 -2.741 21.322 1.00 91.69 198 LEU A CA 1
ATOM 1437 C C . LEU A 1 198 ? -9.892 -4.120 21.383 1.00 91.69 198 LEU A C 1
ATOM 1439 O O . LEU A 1 198 ? -9.172 -4.491 20.455 1.00 91.69 198 LEU A O 1
ATOM 1443 N N . PHE A 1 199 ? -10.186 -4.906 22.418 1.00 91.62 199 PHE A N 1
ATOM 1444 C CA . PHE A 1 199 ? -9.642 -6.252 22.562 1.00 91.62 199 PHE A CA 1
ATOM 1445 C C . PHE A 1 199 ? -10.009 -7.152 21.375 1.00 91.62 199 PHE A C 1
ATOM 1447 O O . PHE A 1 199 ? -9.130 -7.753 20.755 1.00 91.62 199 PHE A O 1
ATOM 1454 N N . LEU A 1 200 ? -11.290 -7.190 21.001 1.00 90.06 200 LEU A N 1
ATOM 1455 C CA . LEU A 1 200 ? -11.753 -7.982 19.861 1.00 90.06 200 LEU A CA 1
ATOM 1456 C C . LEU A 1 200 ? -11.100 -7.530 18.551 1.00 90.06 200 LEU A C 1
ATOM 1458 O O . LEU A 1 200 ? -10.685 -8.367 17.751 1.00 90.06 200 LEU A O 1
ATOM 1462 N N . SER A 1 201 ? -10.938 -6.218 18.355 1.00 88.75 201 SER A N 1
ATOM 1463 C CA . SER A 1 201 ? -10.283 -5.674 17.161 1.00 88.75 201 SER A CA 1
ATOM 1464 C C . SER A 1 201 ? -8.821 -6.118 17.034 1.00 88.75 201 SER A C 1
ATOM 1466 O O . SER A 1 201 ? -8.368 -6.426 15.930 1.00 88.75 201 SER A O 1
ATOM 1468 N N . VAL A 1 202 ? -8.098 -6.200 18.159 1.00 90.81 202 VAL A N 1
ATOM 1469 C CA . VAL A 1 202 ? -6.713 -6.684 18.223 1.00 90.81 202 VAL A CA 1
ATOM 1470 C C . VAL A 1 202 ? -6.655 -8.163 17.871 1.00 90.81 202 VAL A C 1
ATOM 1472 O O . VAL A 1 202 ? -5.836 -8.559 17.043 1.00 90.81 202 VAL A O 1
ATOM 1475 N N . VAL A 1 203 ? -7.523 -8.976 18.478 1.00 89.25 203 VAL A N 1
ATOM 1476 C CA . VAL A 1 203 ? -7.569 -10.421 18.225 1.00 89.25 203 VAL A CA 1
ATOM 1477 C C . VAL A 1 203 ? -7.856 -10.698 16.752 1.00 89.25 203 VAL A C 1
ATOM 1479 O O . VAL A 1 203 ? -7.122 -11.468 16.134 1.00 89.25 203 VAL A O 1
ATOM 1482 N N . ASP A 1 204 ? -8.860 -10.041 16.168 1.00 86.31 204 ASP A N 1
ATOM 1483 C CA . ASP A 1 204 ? -9.213 -10.221 14.756 1.00 86.31 204 ASP A CA 1
ATOM 1484 C C . ASP A 1 204 ? -8.063 -9.804 13.822 1.00 86.31 204 ASP A C 1
ATOM 1486 O O . ASP A 1 204 ? -7.687 -10.557 12.923 1.00 86.31 204 ASP A O 1
ATOM 1490 N N . ALA A 1 205 ? -7.401 -8.674 14.096 1.00 85.19 205 ALA A N 1
ATOM 1491 C CA . ALA A 1 205 ? -6.232 -8.249 13.328 1.00 85.19 205 ALA A CA 1
ATOM 1492 C C . ALA A 1 205 ? -5.074 -9.259 13.430 1.00 85.19 205 ALA A C 1
ATOM 1494 O O . ALA A 1 205 ? -4.456 -9.621 12.429 1.00 85.19 205 ALA A O 1
ATOM 1495 N N . VAL A 1 206 ? -4.786 -9.767 14.630 1.00 85.31 206 VAL A N 1
ATOM 1496 C CA . VAL A 1 206 ? -3.734 -10.772 14.835 1.00 85.31 206 VAL A CA 1
ATOM 1497 C C . VAL A 1 206 ? -4.081 -12.085 14.130 1.00 85.31 206 VAL A C 1
ATOM 1499 O O . VAL A 1 206 ? -3.208 -12.683 13.499 1.00 85.31 206 VAL A O 1
ATOM 1502 N N . LEU A 1 207 ? -5.337 -12.532 14.164 1.00 83.12 207 LEU A N 1
ATOM 1503 C CA . LEU A 1 207 ? -5.772 -13.722 13.427 1.00 83.12 207 LEU A CA 1
ATOM 1504 C C . LEU A 1 207 ? -5.686 -13.528 11.910 1.00 83.12 207 LEU A C 1
ATOM 1506 O O . LEU A 1 207 ? -5.218 -14.432 11.211 1.00 83.12 207 LEU A O 1
ATOM 1510 N N . GLY A 1 208 ? -6.010 -12.331 11.420 1.00 76.69 208 GLY A N 1
ATOM 1511 C CA . GLY A 1 208 ? -5.866 -11.958 10.016 1.00 76.69 208 GLY A CA 1
ATOM 1512 C C . GLY A 1 208 ? -4.425 -12.057 9.497 1.00 76.69 208 GLY A C 1
ATOM 1513 O O . GLY A 1 208 ? -4.215 -12.378 8.330 1.00 76.69 208 GLY A O 1
ATOM 1514 N N . THR A 1 209 ? -3.408 -11.899 10.357 1.00 78.19 209 THR A N 1
ATOM 1515 C CA . THR A 1 209 ? -1.999 -12.139 9.968 1.00 78.19 209 THR A CA 1
ATOM 1516 C C . THR A 1 209 ? -1.656 -13.611 9.727 1.00 78.19 209 THR A C 1
ATOM 1518 O O . THR A 1 209 ? -0.674 -13.920 9.051 1.00 78.19 209 THR A O 1
ATOM 1521 N N . ARG A 1 210 ? -2.456 -14.538 10.271 1.00 70.56 210 ARG A N 1
ATOM 1522 C CA . ARG A 1 210 ? -2.245 -15.991 10.168 1.00 70.56 210 ARG A CA 1
ATOM 1523 C C . ARG A 1 210 ? -3.035 -16.635 9.024 1.00 70.56 210 ARG A C 1
ATOM 1525 O O . ARG A 1 210 ? -2.957 -17.851 8.875 1.00 70.56 210 ARG A O 1
ATOM 1532 N N . GLY A 1 211 ? -3.796 -15.857 8.247 1.00 60.72 211 GLY A N 1
ATOM 1533 C CA . GLY A 1 211 ? -4.650 -16.370 7.169 1.00 60.72 211 GLY A CA 1
ATOM 1534 C C . GLY A 1 211 ? -5.805 -17.256 7.654 1.00 60.72 211 GLY A C 1
ATOM 1535 O O . GLY A 1 211 ? -6.360 -18.015 6.867 1.00 60.72 211 GLY A O 1
ATOM 1536 N N . ARG A 1 212 ? -6.155 -17.203 8.949 1.00 48.44 212 ARG A N 1
ATOM 1537 C CA . ARG A 1 212 ? -7.337 -17.891 9.488 1.00 48.44 212 ARG A CA 1
ATOM 1538 C C . ARG A 1 212 ? -8.556 -16.987 9.334 1.00 48.44 212 ARG A C 1
ATOM 1540 O O . ARG A 1 212 ? -8.432 -15.774 9.489 1.00 48.44 212 ARG A O 1
ATOM 1547 N N . ALA A 1 213 ? -9.700 -17.592 9.010 1.00 46.69 213 ALA A N 1
ATOM 1548 C CA . ALA A 1 213 ? -10.967 -16.891 8.830 1.00 46.69 213 ALA A CA 1
ATOM 1549 C C . ALA A 1 213 ? -11.274 -15.974 10.035 1.00 46.69 213 ALA A C 1
ATOM 1551 O O . ALA A 1 213 ? -10.965 -16.357 11.170 1.00 46.69 213 ALA A O 1
ATOM 1552 N N . PRO A 1 214 ? -11.840 -14.775 9.797 1.00 49.53 214 PRO A N 1
ATOM 1553 C CA . PRO A 1 214 ? -12.138 -13.816 10.856 1.00 49.53 214 PRO A CA 1
ATOM 1554 C C . PRO A 1 214 ? -13.111 -14.418 11.874 1.00 49.53 214 PRO A C 1
ATOM 1556 O O . PRO A 1 214 ? -13.995 -15.199 11.514 1.00 49.53 214 PRO A O 1
ATOM 1559 N N . LEU A 1 215 ? -12.968 -14.031 13.143 1.00 46.22 215 LEU A N 1
ATOM 1560 C CA . LEU A 1 215 ? -13.965 -14.348 14.165 1.00 46.22 215 LEU A CA 1
ATOM 1561 C C . LEU A 1 215 ? -15.214 -13.515 13.861 1.00 46.22 215 LEU A C 1
ATOM 1563 O O . LEU A 1 215 ? -15.284 -12.330 14.181 1.00 46.22 215 LEU A O 1
ATOM 1567 N N . THR A 1 216 ? -16.203 -14.118 13.205 1.00 45.50 216 THR A N 1
ATOM 1568 C CA . THR A 1 216 ? -17.541 -13.534 13.088 1.00 45.50 216 THR A CA 1
ATOM 1569 C C . THR A 1 216 ? -18.095 -13.282 14.489 1.00 45.50 216 THR A C 1
ATOM 1571 O O . THR A 1 216 ? -18.150 -14.196 15.310 1.00 45.50 216 THR A O 1
ATOM 1574 N N . ILE A 1 217 ? -18.501 -12.036 14.752 1.00 42.78 217 ILE A N 1
ATOM 1575 C CA . ILE A 1 217 ? -19.143 -11.551 15.987 1.00 42.78 217 ILE A CA 1
ATOM 1576 C C . ILE A 1 217 ? -20.574 -12.124 16.066 1.00 42.78 217 ILE A C 1
ATOM 1578 O O . ILE A 1 217 ? -21.554 -11.394 16.079 1.00 42.78 217 ILE A O 1
ATOM 1582 N N . ALA A 1 218 ? -20.707 -13.448 16.033 1.00 40.09 218 ALA A N 1
ATOM 1583 C CA . ALA A 1 218 ? -21.980 -14.160 16.141 1.00 40.09 218 ALA A CA 1
ATOM 1584 C C . ALA A 1 218 ? -22.197 -14.745 17.549 1.00 40.09 218 ALA A C 1
ATOM 1586 O O . ALA A 1 218 ? -23.221 -15.360 17.804 1.00 40.09 218 ALA A O 1
ATOM 1587 N N . THR A 1 219 ? -21.245 -14.581 18.476 1.00 31.64 219 THR A N 1
ATOM 1588 C CA . THR A 1 219 ? -21.265 -15.284 19.775 1.00 31.64 219 THR A CA 1
ATOM 1589 C C . THR A 1 219 ? -21.156 -14.370 20.998 1.00 31.64 219 THR A C 1
ATOM 1591 O O . THR A 1 219 ? -20.772 -14.826 22.069 1.00 31.64 219 THR A O 1
ATOM 1594 N N . LEU A 1 220 ? -21.497 -13.085 20.872 1.00 35.56 220 LEU A N 1
ATOM 1595 C CA . LEU A 1 220 ? -21.699 -12.188 22.022 1.00 35.56 220 LEU A CA 1
ATOM 1596 C C . LEU A 1 220 ? -23.171 -11.768 22.113 1.00 35.56 220 LEU A C 1
ATOM 1598 O O . LEU A 1 220 ? -23.492 -10.590 22.226 1.00 35.56 220 LEU A O 1
ATOM 1602 N N . SER A 1 221 ? -24.071 -12.745 22.034 1.00 37.72 221 SER A N 1
ATOM 1603 C CA . SER A 1 221 ? -25.501 -12.559 22.272 1.00 37.72 221 SER A CA 1
ATOM 1604 C C . SER A 1 221 ? -25.992 -13.564 23.309 1.00 37.72 221 SER A C 1
ATOM 1606 O O . SER A 1 221 ? -26.834 -14.400 23.006 1.00 37.72 221 SER A O 1
ATOM 1608 N N . ASP A 1 222 ? -25.444 -13.524 24.523 1.00 36.44 222 ASP A N 1
ATOM 1609 C CA . ASP A 1 222 ? -26.182 -14.085 25.657 1.00 36.44 222 ASP A CA 1
ATOM 1610 C C . ASP A 1 222 ? -25.752 -13.468 26.992 1.00 36.44 222 ASP A C 1
ATOM 1612 O O . ASP A 1 222 ? -25.018 -14.044 27.790 1.00 36.44 222 ASP A O 1
ATOM 1616 N N . ALA A 1 223 ? -26.175 -12.226 27.211 1.00 37.28 223 ALA A N 1
ATOM 1617 C CA . ALA A 1 223 ? -26.331 -11.671 28.548 1.00 37.28 223 ALA A CA 1
ATOM 1618 C C . ALA A 1 223 ? -27.308 -10.494 28.460 1.00 37.28 223 ALA A C 1
ATOM 1620 O O . ALA A 1 223 ? -26.959 -9.432 27.956 1.00 37.28 223 ALA A O 1
ATOM 1621 N N . SER A 1 224 ? -28.521 -10.692 28.977 1.00 38.03 224 SER A N 1
ATOM 1622 C CA . SER A 1 224 ? -29.632 -9.730 29.102 1.00 38.03 224 SER A CA 1
ATOM 1623 C C . SER A 1 224 ? -30.543 -9.529 27.872 1.00 38.03 224 SER A C 1
ATOM 1625 O O . SER A 1 224 ? -30.351 -8.658 27.036 1.00 38.03 224 SER A O 1
ATOM 1627 N N . GLY A 1 225 ? -31.622 -10.322 27.830 1.00 41.09 225 GLY A N 1
ATOM 1628 C CA . GLY A 1 225 ? -32.958 -9.857 27.437 1.00 41.09 225 GLY A CA 1
ATOM 1629 C C . GLY A 1 225 ? -33.180 -9.368 26.000 1.00 41.09 225 GLY A C 1
ATOM 1630 O O . GLY A 1 225 ? -33.241 -8.169 25.749 1.00 41.09 225 GLY A O 1
ATOM 1631 N N . GLY A 1 226 ? -33.511 -10.302 25.103 1.00 32.97 226 GLY A N 1
ATOM 1632 C CA . GLY A 1 226 ? -34.612 -10.107 24.146 1.00 32.97 226 GLY A CA 1
ATOM 1633 C C . GLY A 1 226 ? -34.344 -9.396 22.815 1.00 32.97 226 GLY A C 1
ATOM 1634 O O . GLY A 1 226 ? -35.313 -9.101 22.120 1.00 32.97 226 GLY A O 1
ATOM 1635 N N . TRP A 1 227 ? -33.092 -9.159 22.412 1.00 33.50 227 TRP A N 1
ATOM 1636 C CA . TRP A 1 227 ? -32.780 -8.645 21.070 1.00 33.50 227 TRP A CA 1
ATOM 1637 C C . TRP A 1 227 ? -31.663 -9.461 20.415 1.00 33.50 227 TRP A C 1
ATOM 1639 O O . TRP A 1 227 ? -30.520 -9.426 20.860 1.00 33.50 227 TRP A O 1
ATOM 1649 N N . THR A 1 228 ? -31.980 -10.181 19.335 1.00 35.25 228 THR A N 1
ATOM 1650 C CA . THR A 1 228 ? -30.982 -10.823 18.468 1.00 35.25 228 THR A CA 1
ATOM 1651 C C . THR A 1 228 ? -30.745 -9.937 17.248 1.00 35.25 228 THR A C 1
ATOM 1653 O O . THR A 1 228 ? -31.622 -9.791 16.395 1.00 35.25 228 THR A O 1
ATOM 1656 N N . ALA A 1 229 ? -29.570 -9.316 17.165 1.00 37.03 229 ALA A N 1
ATOM 1657 C CA . ALA A 1 229 ? -29.115 -8.642 15.955 1.00 37.03 229 ALA A CA 1
ATOM 1658 C C . ALA A 1 229 ? -28.266 -9.625 15.138 1.00 37.03 229 ALA A C 1
ATOM 1660 O O . ALA A 1 229 ? -27.050 -9.687 15.304 1.00 37.03 229 ALA A O 1
ATOM 1661 N N . ASP A 1 230 ? -28.910 -10.402 14.266 1.00 34.62 230 ASP A N 1
ATOM 1662 C CA . ASP A 1 230 ? -28.198 -11.231 13.292 1.00 34.62 230 ASP A CA 1
ATOM 1663 C C . ASP A 1 230 ? -27.632 -10.337 12.183 1.00 34.62 230 ASP A C 1
ATOM 1665 O O . ASP A 1 230 ? -28.325 -9.932 11.245 1.00 34.62 230 ASP A O 1
ATOM 1669 N N . PHE A 1 231 ? -26.342 -10.018 12.281 1.00 38.97 231 PHE A N 1
ATOM 1670 C CA . PHE A 1 231 ? -25.593 -9.481 11.152 1.00 38.97 231 PHE A CA 1
ATOM 1671 C C . PHE A 1 231 ? -25.214 -10.648 10.237 1.00 38.97 231 PHE A C 1
ATOM 1673 O O . PHE A 1 231 ? -24.253 -11.371 10.498 1.00 38.97 231 PHE A O 1
ATOM 1680 N N . LEU A 1 232 ? -25.983 -10.840 9.160 1.00 35.66 232 LEU A N 1
ATOM 1681 C CA . LEU A 1 232 ? -25.624 -11.766 8.082 1.00 35.66 232 LEU A CA 1
ATOM 1682 C C . LEU A 1 232 ? -24.192 -11.469 7.588 1.00 35.66 232 LEU A C 1
ATOM 1684 O O . LEU A 1 232 ? -23.823 -10.293 7.478 1.00 35.66 232 LEU A O 1
ATOM 1688 N N . PRO A 1 233 ? -23.386 -12.501 7.272 1.00 38.50 233 PRO A N 1
ATOM 1689 C CA . PRO A 1 233 ? -22.029 -12.315 6.776 1.00 38.50 233 PRO A CA 1
ATOM 1690 C C . PRO A 1 233 ? -22.043 -11.420 5.531 1.00 38.50 233 PRO A C 1
ATOM 1692 O O . PRO A 1 233 ? -22.756 -11.675 4.560 1.00 38.50 233 PRO A O 1
ATOM 1695 N N . LEU A 1 234 ? -21.244 -10.352 5.567 1.00 43.62 234 LEU A N 1
ATOM 1696 C CA . LEU A 1 234 ? -21.052 -9.385 4.479 1.00 43.62 234 LEU A CA 1
ATOM 1697 C C . LEU A 1 234 ? -20.246 -9.968 3.299 1.00 43.62 234 LEU A C 1
ATOM 1699 O O . LEU A 1 234 ? -19.536 -9.241 2.610 1.00 43.62 234 LEU A O 1
ATOM 1703 N N . ASP A 1 235 ? -20.399 -11.259 3.009 1.00 38.97 235 ASP A N 1
ATOM 1704 C CA . ASP A 1 235 ? -19.814 -11.902 1.826 1.00 38.97 235 ASP A CA 1
ATOM 1705 C C . ASP A 1 235 ? -20.510 -11.442 0.524 1.00 38.97 235 ASP A C 1
ATOM 1707 O O . ASP A 1 235 ? -20.074 -11.757 -0.580 1.00 38.97 235 ASP A O 1
ATOM 1711 N N . GLY A 1 236 ? -21.596 -10.664 0.633 1.00 34.56 236 GLY A N 1
ATOM 1712 C CA . GLY A 1 236 ? -22.420 -10.217 -0.492 1.00 34.56 236 GLY A CA 1
ATOM 1713 C C . GLY A 1 236 ? -22.084 -8.852 -1.104 1.00 34.56 236 GLY A C 1
ATOM 1714 O O . GLY A 1 236 ? -22.759 -8.458 -2.055 1.00 34.56 236 GLY A O 1
ATOM 1715 N N . VAL A 1 237 ? -21.088 -8.100 -0.616 1.00 36.09 237 VAL A N 1
ATOM 1716 C CA . VAL A 1 237 ? -20.722 -6.803 -1.230 1.00 36.09 237 VAL A CA 1
ATOM 1717 C C . VAL A 1 237 ? -19.672 -7.018 -2.321 1.00 36.09 237 VAL A C 1
ATOM 1719 O O . VAL A 1 237 ? -18.505 -6.658 -2.197 1.00 36.09 237 VAL A O 1
ATOM 1722 N N . GLY A 1 238 ? -20.109 -7.638 -3.416 1.00 36.97 238 GLY A N 1
ATOM 1723 C CA . GLY A 1 238 ? -19.347 -7.733 -4.656 1.00 36.97 238 GLY A CA 1
ATOM 1724 C C . GLY A 1 238 ? -19.637 -6.540 -5.563 1.00 36.97 238 GLY A C 1
ATOM 1725 O O . GLY A 1 238 ? -20.750 -6.389 -6.066 1.00 36.97 238 GLY A O 1
ATOM 1726 N N . SER A 1 239 ? -18.630 -5.703 -5.818 1.00 34.69 239 SER A N 1
ATOM 1727 C CA . SER A 1 239 ? -18.686 -4.677 -6.865 1.00 34.69 239 SER A CA 1
ATOM 1728 C C . SER A 1 239 ? -18.541 -5.332 -8.245 1.00 34.69 239 SER A C 1
ATOM 1730 O O . SER A 1 239 ? -17.463 -5.329 -8.838 1.00 34.69 239 SER A O 1
ATOM 1732 N N . SER A 1 240 ? -19.634 -5.883 -8.773 1.00 36.41 240 SER A N 1
ATOM 1733 C CA . SER A 1 240 ? -19.773 -6.124 -10.211 1.00 36.41 240 SER A CA 1
ATOM 1734 C C . SER A 1 240 ? -20.404 -4.892 -10.857 1.00 36.41 240 SER A C 1
ATOM 1736 O O . SER A 1 240 ? -21.363 -4.322 -10.329 1.00 36.41 240 SER A O 1
ATOM 1738 N N . LYS A 1 241 ? -19.824 -4.444 -11.976 1.00 45.38 241 LYS A N 1
ATOM 1739 C CA . LYS A 1 241 ? -20.221 -3.240 -12.717 1.00 45.38 241 LYS A CA 1
ATOM 1740 C C . LYS A 1 241 ? -21.750 -3.175 -12.881 1.00 45.38 241 LYS A C 1
ATOM 1742 O O . LYS A 1 241 ? -22.351 -4.061 -13.473 1.00 45.38 241 LYS A O 1
ATOM 1747 N N . GLN A 1 242 ? -22.333 -2.072 -12.404 1.00 46.16 242 GLN A N 1
ATOM 1748 C CA . GLN A 1 242 ? -23.719 -1.635 -12.627 1.00 46.16 242 GLN A CA 1
ATOM 1749 C C . GLN A 1 242 ? -24.841 -2.453 -11.950 1.00 46.16 242 GLN A C 1
ATOM 1751 O O . GLN A 1 242 ? -25.674 -3.043 -12.630 1.00 46.16 242 GLN A O 1
ATOM 1756 N N . ARG A 1 243 ? -24.932 -2.396 -10.610 1.00 31.45 243 ARG A N 1
ATOM 1757 C CA . ARG A 1 243 ? -26.173 -2.154 -9.820 1.00 31.45 243 ARG A CA 1
ATOM 1758 C C . ARG A 1 243 ? -25.896 -2.407 -8.334 1.00 31.45 243 ARG A C 1
ATOM 1760 O O . ARG A 1 243 ? -25.678 -3.541 -7.924 1.00 31.45 243 ARG A O 1
ATOM 1767 N N . LEU A 1 244 ? -25.968 -1.359 -7.516 1.00 36.03 244 LEU A N 1
ATOM 1768 C CA . LEU A 1 244 ? -26.000 -1.489 -6.059 1.00 36.03 244 LEU A CA 1
ATOM 1769 C C . LEU A 1 244 ? -27.401 -1.960 -5.644 1.00 36.03 244 LEU A C 1
ATOM 1771 O O . LEU A 1 244 ? -28.367 -1.206 -5.749 1.00 36.03 244 LEU A O 1
ATOM 1775 N N . ARG A 1 245 ? -27.530 -3.215 -5.205 1.00 29.92 245 ARG A N 1
ATOM 1776 C CA . ARG A 1 245 ? -28.728 -3.701 -4.506 1.00 29.92 245 ARG A CA 1
ATOM 1777 C C . ARG A 1 245 ? -28.483 -3.588 -3.006 1.00 29.92 245 ARG A C 1
ATOM 1779 O O . ARG A 1 245 ? -27.713 -4.360 -2.447 1.00 29.92 245 ARG A O 1
ATOM 1786 N N . PHE A 1 246 ? -29.151 -2.635 -2.368 1.00 36.34 246 PHE A N 1
ATOM 1787 C CA . PHE A 1 246 ? -29.223 -2.546 -0.915 1.00 36.34 246 PHE A CA 1
ATOM 1788 C C . PHE A 1 246 ? -30.437 -3.348 -0.445 1.00 36.34 246 PHE A C 1
ATOM 1790 O O . PHE A 1 246 ? -31.571 -2.893 -0.578 1.00 36.34 246 PHE A O 1
ATOM 1797 N N . THR A 1 247 ? -30.218 -4.551 0.080 1.00 38.62 247 THR A N 1
ATOM 1798 C CA . THR A 1 247 ? -31.267 -5.268 0.814 1.00 38.62 247 THR A CA 1
ATOM 1799 C C . THR A 1 247 ? -31.233 -4.764 2.253 1.00 38.62 247 THR A C 1
ATOM 1801 O O . THR A 1 247 ? -30.418 -5.209 3.056 1.00 38.62 247 THR A O 1
ATOM 1804 N N . LEU A 1 248 ? -32.059 -3.761 2.554 1.00 39.16 248 LEU A N 1
ATOM 1805 C CA . LEU A 1 248 ? -32.195 -3.206 3.899 1.00 39.16 248 LEU A CA 1
ATOM 1806 C C . LEU A 1 248 ? -33.007 -4.158 4.791 1.00 39.16 248 LEU A C 1
ATOM 1808 O O . LEU A 1 248 ? -34.058 -4.637 4.377 1.00 39.16 248 LEU A O 1
ATOM 1812 N N . LEU A 1 249 ? -32.458 -4.407 5.986 1.00 35.06 249 LEU A N 1
ATOM 1813 C CA . LEU A 1 249 ? -33.055 -4.919 7.228 1.00 35.06 249 LEU A CA 1
ATOM 1814 C C . LEU A 1 249 ? -34.437 -5.597 7.149 1.00 35.06 249 LEU A C 1
ATOM 1816 O O . LEU A 1 249 ? -35.441 -4.971 6.818 1.00 35.06 249 LEU A O 1
ATOM 1820 N N . ARG A 1 250 ? -34.528 -6.826 7.672 1.00 32.94 250 ARG A N 1
ATOM 1821 C CA . ARG A 1 250 ? -35.804 -7.428 8.081 1.00 32.94 250 ARG A CA 1
ATOM 1822 C C . ARG A 1 250 ? -35.876 -7.450 9.609 1.00 32.94 250 ARG A C 1
ATOM 1824 O O . ARG A 1 250 ? -35.198 -8.246 10.242 1.00 32.94 250 ARG A O 1
ATOM 1831 N N . LEU A 1 251 ? -36.677 -6.561 10.193 1.00 31.59 251 LEU A N 1
ATOM 1832 C CA . LEU A 1 251 ? -36.997 -6.584 11.623 1.00 31.59 251 LEU A CA 1
ATOM 1833 C C . LEU A 1 251 ? -38.117 -7.607 11.845 1.00 31.59 251 LEU A C 1
ATOM 1835 O O . LEU A 1 251 ? -39.231 -7.409 11.364 1.00 31.59 251 LEU A O 1
ATOM 1839 N N . THR A 1 252 ? -37.837 -8.702 12.547 1.00 40.03 252 THR A N 1
ATOM 1840 C CA . THR A 1 252 ? -38.878 -9.618 13.031 1.00 40.03 252 THR A CA 1
ATOM 1841 C C . THR A 1 252 ? -39.086 -9.376 14.517 1.00 40.03 252 THR A C 1
ATOM 1843 O O . THR A 1 252 ? -38.200 -9.650 15.322 1.00 40.03 252 THR A O 1
ATOM 1846 N N . THR A 1 253 ? -40.252 -8.860 14.894 1.00 35.16 253 THR A N 1
ATOM 1847 C CA . THR A 1 253 ? -40.678 -8.813 16.292 1.00 35.16 253 THR A CA 1
ATOM 1848 C C . THR A 1 253 ? -41.200 -10.196 16.680 1.00 35.16 253 THR A C 1
ATOM 1850 O O . THR A 1 253 ? -42.238 -10.645 16.197 1.00 35.16 253 THR A O 1
ATOM 1853 N N . GLY A 1 254 ? -40.456 -10.909 17.525 1.00 37.56 254 GLY A N 1
ATOM 1854 C CA . GLY A 1 254 ? -40.931 -12.142 18.148 1.00 37.56 254 GLY A CA 1
ATOM 1855 C C . GLY A 1 254 ? -42.009 -11.804 19.174 1.00 37.56 254 GLY A C 1
ATOM 1856 O O . GLY A 1 254 ? -41.699 -11.411 20.294 1.00 37.56 254 GLY A O 1
ATOM 1857 N N . GLY A 1 255 ? -43.276 -11.895 18.775 1.00 34.75 255 GLY A N 1
ATOM 1858 C CA . GLY A 1 255 ? -44.401 -11.810 19.699 1.00 34.75 255 GLY A CA 1
ATOM 1859 C C . GLY A 1 255 ? -44.417 -13.033 20.610 1.00 34.75 255 GLY A C 1
ATOM 1860 O O . GLY A 1 255 ? -44.513 -14.158 20.126 1.00 34.75 255 GLY A O 1
ATOM 1861 N N . ALA A 1 256 ? -44.332 -12.806 21.918 1.00 37.12 256 ALA A N 1
ATOM 1862 C CA . ALA A 1 256 ? -44.576 -13.833 22.917 1.00 37.12 256 ALA A CA 1
ATOM 1863 C C . ALA A 1 256 ? -46.060 -14.243 22.892 1.00 37.12 256 ALA A C 1
ATOM 1865 O O . ALA A 1 256 ? -46.945 -13.413 23.123 1.00 37.12 256 ALA A O 1
ATOM 1866 N N . ARG A 1 257 ? -46.316 -15.522 22.625 1.00 33.41 257 ARG A N 1
ATOM 1867 C CA . ARG A 1 257 ? -47.460 -16.279 23.138 1.00 33.41 257 ARG A CA 1
ATOM 1868 C C . ARG A 1 257 ? -46.978 -17.661 23.532 1.00 33.41 257 ARG A C 1
ATOM 1870 O O . ARG A 1 257 ? -46.173 -18.221 22.758 1.00 33.41 257 ARG A O 1
#

Foldseek 3Di:
DDDDDFDKDWDWDDDPPDIDIDIDGDFDLDFDAKDKDDDDQEAEQFDKDAIDMFTAGPVRDTRDDQWDKDKPDVCQKDADSRRIIHGRRAAKIKMWTDDPRYIDMGIHGYDHPLQDLVNLLVLLVVAFLGLCVSLPNVVLSVVRRCQLVCLQVVLQPDKDWDWDFPDPDPDDDPVGTPDIDIDSPRNVVSVVSSVVSSVLSSVQSSVSSVVDDGDDPQPPPDDDDDDDDDPDPPPPPDPDPDDDDDPDDDDDHPDDD

Sequence (257 aa):
LEALMPGRTQVISQVGDSVAVAQVLVSDRTVRSMLMSALPDTLRVGDEIAARTITLSHDGLDVPAVPLWSSTDSLILRVAPNGNIEAVGTGTTRITATVNGLSASHQFNVMSGRKSWGGAFALSLIFPGGGQFYVGHPVRGVFTMLAVGGAVASSLLIKDITVHCGARTSVCTPGNVVRRTEELPYETIGRAAAAAILFLSVVDAVLGTRGRAPLTIATLSDASGGWTADFLPLDGVGSSKQRLRFTLLRLTTGGAR

Mean predicted aligned error: 16.91 Å

Radius of gyration: 35.09 Å; Cα contacts (8 Å, |Δi|>4): 397; chains: 1; bounding box: 92×58×98 Å

Solvent-accessible surface area (backbone atoms only — not comparable to full-atom values): 15656 Å² total; per-residue (Å²): 140,82,88,88,66,67,45,81,47,74,50,74,48,74,59,89,92,47,76,49,79,44,82,44,77,40,75,60,87,56,78,71,49,69,46,64,57,95,70,74,54,65,46,34,43,74,43,72,49,75,56,50,74,50,31,23,19,88,87,67,44,82,45,95,74,79,51,49,67,47,52,79,39,66,67,31,32,36,70,43,80,85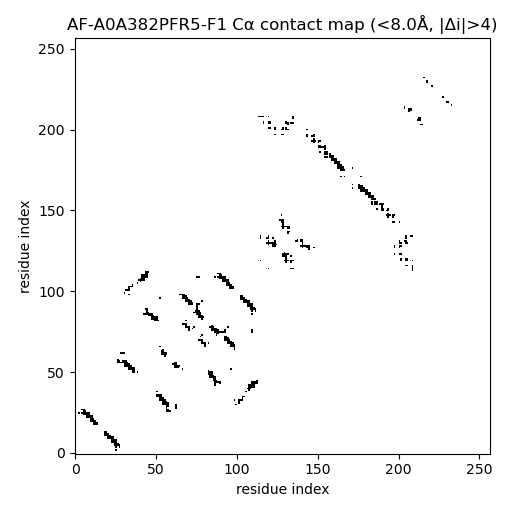,31,42,31,39,30,66,25,67,47,76,42,39,41,38,37,35,48,98,88,46,72,39,72,53,64,35,40,25,38,78,56,71,55,48,49,65,57,18,44,56,35,31,73,77,36,63,26,31,7,22,47,70,68,68,36,54,70,59,12,54,49,43,35,50,52,35,51,48,30,47,55,58,18,67,71,53,73,48,76,51,75,44,59,76,60,97,57,99,67,88,51,91,91,43,64,72,44,77,48,79,45,54,86,35,43,66,58,14,51,52,51,25,52,52,52,50,52,52,45,39,51,42,19,35,40,50,44,70,76,45,81,73,79,72,90,78,79,86,80,85,81,82,84,96,75,86,82,82,77,73,79,78,84,76,82,69,93,59,90,91,70,92,80,82,85,76,82,86,87,78,83,84,77,89,126